Protein AF-A0A7X8X175-F1 (afdb_monomer)

Foldseek 3Di:
DDDPPVPPPLDDDDDPVLLVLLLVLLVVLVVVLCVLVVCVVVCLQAPQPSLLVSLLSQLLSQLLSLQVRLHQCSLLSSLQSNLVVCVVVPVLLSVLSNVLSVVLSVVLCVVPVGSNDLVSSLSSQLSSSLSSRVSSVVSCVVVVVCSVVVNCVVPVPSVVVSSVSSSVSSNVSNVNSSVVSVVVVVVVVVVVVD

pLDDT: mean 81.09, std 13.36, range [36.97, 93.81]

Solvent-accessible surface area (backbone atoms only — not comparable to full-atom values): 10093 Å² total; per-residue (Å²): 137,87,79,80,78,74,76,70,70,79,70,72,83,82,49,70,71,53,53,53,49,35,44,52,44,23,51,54,36,55,59,61,41,55,64,43,68,80,45,54,86,47,47,84,72,37,64,58,53,55,52,40,69,36,19,32,54,40,8,21,42,48,15,34,45,40,66,72,65,40,48,76,61,50,59,34,53,25,23,43,51,40,14,61,61,34,41,82,79,34,62,67,53,18,52,28,37,38,50,25,18,48,49,36,44,51,51,39,48,72,75,32,84,54,47,72,41,72,62,44,37,34,53,36,30,20,47,36,57,52,42,35,54,62,44,43,52,52,51,34,62,76,68,64,51,60,71,62,58,55,45,47,73,73,44,54,68,56,43,53,53,42,49,52,49,23,36,55,40,6,41,51,20,8,51,49,15,46,51,53,47,52,51,58,49,51,62,48,59,63,60,76,76,112

Nearest PDB structures (foldseek):
  5edl-assembly1_A  TM=5.736E-01  e=7.930E-03  Bacillus subtilis
  7lly-assembly1_R  TM=1.989E-01  e=9.367E+00  Homo sapiens

Mean predicted aligned error: 8.22 Å

Secondary structure (DSSP, 8-state):
---------S-PPPPHHHHHHHHHHHHHHHHHGGGGGGGHHHHTTSTTHHHHHHHHHHHHHHHHHHHHH--TTHHHHHHHHHHHHHTTT-HHHHHHHHHHHHHHHHHHHHH-S-TTSHHHHHHHHHHHHHHHHHHHHHHHHHTT-HHHHHHHHH-HHHHHHHHHHHHHHHHHHHHHHHHHHHHHHHHHHTTS--

Radius of gyration: 18.27 Å; Cα contacts (8 Å, |Δi|>4): 238; chains: 1; bounding box: 63×33×62 Å

Sequence (194 aa):
MNNTLKKEKYFKKFTIKEIVYLSIISIISILGSSVMMLVVPLVTQIYGIAQLVTSFQVSILFSIGLFKVRKPGSILYMALFMGAVMVFMSFIMFVVFLTAGLLVEGLGLLIFRKSESNLSVIVKTTLFMPLTLPLNFLLNLILAEEVQIKLISKVPWITVVVTLAVILISLLGSFLGVLMSKEIKKAKESKDEE

Structure (mmCIF, N/CA/C/O backbone):
data_AF-A0A7X8X175-F1
#
_entry.id   AF-A0A7X8X175-F1
#
loop_
_atom_site.group_PDB
_atom_site.id
_atom_site.type_symbol
_atom_site.label_atom_id
_atom_site.label_alt_id
_atom_site.label_comp_id
_atom_site.label_asym_id
_atom_site.label_entity_id
_atom_site.label_seq_id
_atom_site.pdbx_PDB_ins_code
_atom_site.Cartn_x
_atom_site.Cartn_y
_atom_site.Cartn_z
_atom_site.occupancy
_atom_site.B_iso_or_equiv
_atom_site.auth_seq_id
_atom_site.auth_comp_id
_atom_site.auth_asym_id
_atom_site.auth_atom_id
_atom_site.pdbx_PDB_model_num
ATOM 1 N N . MET A 1 1 ? -43.422 -16.859 6.587 1.00 37.75 1 MET A N 1
ATOM 2 C CA . MET A 1 1 ? -42.055 -17.198 6.136 1.00 37.75 1 MET A CA 1
ATOM 3 C C . MET A 1 1 ? -41.240 -15.905 6.099 1.00 37.75 1 MET A C 1
ATOM 5 O O . MET A 1 1 ? -41.249 -15.197 5.103 1.00 37.75 1 MET A O 1
ATOM 9 N N . ASN A 1 2 ? -40.662 -15.531 7.247 1.00 36.97 2 ASN A N 1
ATOM 10 C CA . ASN A 1 2 ? -39.931 -14.276 7.457 1.00 36.97 2 ASN A CA 1
ATOM 11 C C . ASN A 1 2 ? -38.489 -14.425 6.962 1.00 36.97 2 ASN A C 1
ATOM 13 O O . ASN A 1 2 ? -37.650 -14.942 7.693 1.00 36.97 2 ASN A O 1
ATOM 17 N N . ASN A 1 3 ? -38.193 -13.952 5.750 1.00 42.25 3 ASN A N 1
ATOM 18 C CA . ASN A 1 3 ? -36.810 -13.780 5.309 1.00 42.25 3 ASN A CA 1
ATOM 19 C C . ASN A 1 3 ? -36.335 -12.368 5.651 1.00 42.25 3 ASN A C 1
ATOM 21 O O . ASN A 1 3 ? -36.499 -11.403 4.906 1.00 42.25 3 ASN A O 1
ATOM 25 N N . THR A 1 4 ? -35.733 -12.289 6.830 1.00 40.09 4 THR A N 1
ATOM 26 C CA . THR A 1 4 ? -34.841 -11.243 7.313 1.00 40.09 4 THR A CA 1
ATOM 27 C C . THR A 1 4 ? -33.692 -11.024 6.324 1.00 40.09 4 THR A C 1
ATOM 29 O O . THR A 1 4 ? -32.591 -11.551 6.473 1.00 40.09 4 THR A O 1
ATOM 32 N N . LEU A 1 5 ? -33.917 -10.179 5.315 1.00 41.75 5 LEU A N 1
ATOM 33 C CA . LEU A 1 5 ? -32.840 -9.528 4.569 1.00 41.75 5 LEU A CA 1
ATOM 34 C C . LEU A 1 5 ? -32.137 -8.551 5.515 1.00 41.75 5 LEU A C 1
ATOM 36 O O . LEU A 1 5 ? -32.368 -7.342 5.515 1.00 41.75 5 LEU A O 1
ATOM 40 N N . LYS A 1 6 ? -31.276 -9.114 6.364 1.00 39.19 6 LYS A N 1
ATOM 41 C CA . LYS A 1 6 ? -30.292 -8.408 7.167 1.00 39.19 6 LYS A CA 1
ATOM 42 C C . LYS A 1 6 ? -29.373 -7.695 6.178 1.00 39.19 6 LYS A C 1
ATOM 44 O O . LYS A 1 6 ? -28.403 -8.256 5.677 1.00 39.19 6 LYS A O 1
ATOM 49 N N . LYS A 1 7 ? -29.739 -6.460 5.839 1.00 39.72 7 LYS A N 1
ATOM 50 C CA . LYS A 1 7 ? -28.950 -5.504 5.064 1.00 39.72 7 LYS A CA 1
ATOM 51 C C . LYS A 1 7 ? -27.746 -5.134 5.933 1.00 39.72 7 LYS A C 1
ATOM 53 O O . LYS A 1 7 ? -27.711 -4.073 6.550 1.00 39.72 7 LYS A O 1
ATOM 58 N N . GLU A 1 8 ? -26.812 -6.074 6.095 1.00 45.25 8 GLU A N 1
ATOM 59 C CA . GLU A 1 8 ? -25.549 -5.833 6.781 1.00 45.25 8 GLU A CA 1
ATOM 60 C C . GLU A 1 8 ? -24.905 -4.643 6.072 1.00 45.25 8 GLU A C 1
ATOM 62 O O . GLU A 1 8 ? -24.693 -4.667 4.861 1.00 45.25 8 GLU A O 1
ATOM 67 N N . LYS A 1 9 ? -24.727 -3.536 6.799 1.00 44.81 9 LYS A N 1
ATOM 68 C CA . LYS A 1 9 ? -24.200 -2.280 6.264 1.00 44.81 9 LYS A CA 1
ATOM 69 C C . LYS A 1 9 ? -22.778 -2.519 5.751 1.00 44.81 9 LYS A C 1
ATOM 71 O O . LYS A 1 9 ? -21.820 -2.374 6.503 1.00 44.81 9 LYS A O 1
ATOM 76 N N . TYR A 1 10 ? -22.656 -2.845 4.465 1.00 51.22 10 TYR A N 1
ATOM 77 C CA . TYR A 1 10 ? -21.383 -2.984 3.749 1.00 51.22 10 TYR A CA 1
ATOM 78 C C . TYR A 1 10 ? -20.541 -1.700 3.816 1.00 51.22 10 TYR A C 1
ATOM 80 O O . TYR A 1 10 ? -19.320 -1.760 3.763 1.00 51.22 10 TYR A O 1
ATOM 88 N N . PHE A 1 11 ? -21.180 -0.545 4.019 1.00 52.66 11 PHE A N 1
ATOM 89 C CA . PHE A 1 11 ? -20.522 0.736 4.244 1.00 52.66 11 PHE A CA 1
ATOM 90 C C . PHE A 1 11 ? -20.691 1.179 5.700 1.00 52.66 11 PHE A C 1
ATOM 92 O O . PHE A 1 11 ? -21.710 1.762 6.085 1.00 52.66 11 PHE A O 1
ATOM 99 N N . LYS A 1 12 ? -19.667 0.940 6.527 1.00 63.91 12 LYS A N 1
ATOM 100 C CA . LYS A 1 12 ? -19.501 1.723 7.758 1.00 63.91 12 LYS A CA 1
ATOM 101 C C . LYS A 1 12 ? -19.118 3.140 7.337 1.00 63.91 12 LYS A C 1
ATOM 103 O O . LYS A 1 12 ? -18.147 3.318 6.608 1.00 63.91 12 LYS A O 1
ATOM 108 N N . LYS A 1 13 ? -19.868 4.144 7.801 1.00 74.56 13 LYS A N 1
ATOM 109 C CA . LYS A 1 13 ? -19.522 5.551 7.557 1.00 74.56 13 LYS A CA 1
ATOM 110 C C . LYS A 1 13 ? -18.099 5.811 8.063 1.00 74.56 13 LYS A C 1
ATOM 112 O O . LYS A 1 13 ? -17.768 5.439 9.194 1.00 74.56 13 LYS A O 1
ATOM 117 N N . PHE A 1 14 ? -17.269 6.413 7.220 1.00 82.50 14 PHE A N 1
ATOM 118 C CA . PHE A 1 14 ? -15.962 6.916 7.620 1.00 82.50 14 PHE A CA 1
ATOM 119 C C . PHE A 1 14 ? -16.154 8.168 8.472 1.00 82.50 14 PHE A C 1
ATOM 121 O O . PHE A 1 14 ? -16.945 9.047 8.136 1.00 82.50 14 PHE A O 1
ATOM 128 N N . THR A 1 15 ? -15.459 8.227 9.600 1.00 86.00 15 THR A N 1
ATOM 129 C CA . THR A 1 15 ? -15.375 9.435 10.419 1.00 86.00 15 THR A CA 1
ATOM 130 C C . THR A 1 15 ? -14.230 10.307 9.911 1.00 86.00 15 THR A C 1
ATOM 132 O O . THR A 1 15 ? -13.242 9.796 9.382 1.00 86.00 15 THR A O 1
ATOM 135 N N . ILE A 1 16 ? -14.329 11.625 10.110 1.00 87.81 16 ILE A N 1
ATOM 136 C CA . ILE A 1 16 ? -13.287 12.579 9.688 1.00 87.81 16 ILE A CA 1
ATOM 137 C C . ILE A 1 16 ? -11.925 12.185 10.281 1.00 87.81 16 ILE A C 1
ATOM 139 O O . ILE A 1 16 ? -10.921 12.181 9.576 1.00 87.81 16 ILE A O 1
ATOM 143 N N . LYS A 1 17 ? -11.902 11.754 11.551 1.00 89.25 17 LYS A N 1
ATOM 144 C CA . LYS A 1 17 ? -10.684 11.304 12.243 1.00 89.25 17 LYS A CA 1
ATOM 145 C C . LYS A 1 17 ? -10.003 10.126 11.539 1.00 89.25 17 LYS A C 1
ATOM 147 O O . LYS A 1 17 ? -8.779 10.081 11.478 1.00 89.25 17 LYS A O 1
ATOM 152 N N . GLU A 1 18 ? -10.774 9.179 11.009 1.00 91.06 18 GLU A N 1
ATOM 153 C CA . GLU A 1 18 ? -10.222 8.030 10.283 1.00 91.06 18 GLU A CA 1
ATOM 154 C C . GLU A 1 18 ? -9.679 8.437 8.919 1.00 91.06 18 GLU A C 1
ATOM 156 O O . GLU A 1 18 ? -8.596 7.993 8.559 1.00 91.06 18 GLU A O 1
ATOM 161 N N . ILE A 1 19 ? -10.388 9.299 8.183 1.00 90.19 19 ILE A N 1
ATOM 162 C CA . ILE A 1 19 ? -9.925 9.790 6.878 1.00 90.19 19 ILE A CA 1
ATOM 163 C C . ILE A 1 19 ? -8.600 10.532 7.049 1.00 90.19 19 ILE A C 1
ATOM 165 O O . ILE A 1 19 ? -7.629 10.188 6.385 1.00 90.19 19 ILE A O 1
ATOM 169 N N . VAL A 1 20 ? -8.533 11.467 8.002 1.00 92.69 20 VAL A N 1
ATOM 170 C CA . VAL A 1 20 ? -7.308 12.218 8.313 1.00 92.69 20 VAL A CA 1
ATOM 171 C C . VAL A 1 20 ? -6.171 11.274 8.711 1.00 92.69 20 VAL A C 1
ATOM 173 O O . VAL A 1 20 ? -5.045 11.429 8.244 1.00 92.69 20 VAL A O 1
ATOM 176 N N . TYR A 1 21 ? -6.453 10.252 9.524 1.00 92.75 21 TYR A N 1
ATOM 177 C CA . TYR A 1 21 ? -5.448 9.261 9.904 1.00 92.75 21 TYR A CA 1
ATOM 178 C C . TYR A 1 21 ? -4.912 8.467 8.698 1.00 92.75 21 TYR A C 1
ATOM 180 O O . TYR A 1 21 ? -3.700 8.272 8.588 1.00 92.75 21 TYR A O 1
ATOM 188 N N . LEU A 1 22 ? -5.786 8.052 7.773 1.00 92.81 22 LEU A N 1
ATOM 189 C CA . LEU A 1 22 ? -5.385 7.383 6.530 1.00 92.81 22 LEU A CA 1
ATOM 190 C C . LEU A 1 22 ? -4.548 8.308 5.635 1.00 92.81 22 LEU A C 1
ATOM 192 O O . LEU A 1 22 ? -3.543 7.860 5.083 1.00 92.81 22 LEU A O 1
ATOM 196 N N . SER A 1 23 ? -4.915 9.589 5.525 1.00 93.00 23 SER A N 1
ATOM 197 C CA . SER A 1 23 ? -4.148 10.585 4.766 1.00 93.00 23 SER A CA 1
ATOM 198 C C . SER A 1 23 ? -2.732 10.742 5.318 1.00 93.00 23 SER A C 1
ATOM 200 O O . SER A 1 23 ? -1.770 10.656 4.561 1.00 93.00 23 SER A O 1
ATOM 202 N N . ILE A 1 24 ? -2.589 10.897 6.639 1.00 93.81 24 ILE A N 1
ATOM 203 C CA . ILE A 1 24 ? -1.285 11.076 7.293 1.00 93.81 24 ILE A CA 1
ATOM 204 C C . ILE A 1 24 ? -0.382 9.858 7.060 1.00 93.81 24 ILE A C 1
ATOM 206 O O . ILE A 1 24 ? 0.764 10.018 6.647 1.00 93.81 24 ILE A O 1
ATOM 210 N N . ILE A 1 25 ? -0.895 8.638 7.262 1.00 93.44 25 ILE A N 1
ATOM 211 C CA . ILE A 1 25 ? -0.125 7.405 7.018 1.00 93.44 25 ILE A CA 1
ATOM 212 C C . ILE A 1 25 ? 0.323 7.303 5.557 1.00 93.44 25 ILE A C 1
ATOM 214 O O . ILE A 1 25 ? 1.458 6.909 5.287 1.00 93.44 25 ILE A O 1
ATOM 218 N N . SER A 1 26 ? -0.537 7.692 4.615 1.00 92.19 26 SER A N 1
ATOM 219 C CA . SER A 1 26 ? -0.218 7.655 3.183 1.00 92.19 26 SER A CA 1
ATOM 220 C C . SER A 1 26 ? 0.897 8.641 2.831 1.00 92.19 26 SER A C 1
ATOM 222 O O . SER A 1 26 ? 1.842 8.276 2.136 1.00 92.19 26 SER A O 1
ATOM 224 N N . ILE A 1 27 ? 0.847 9.860 3.377 1.00 92.31 27 ILE A N 1
ATOM 225 C CA . ILE A 1 27 ? 1.889 10.877 3.176 1.00 92.31 27 ILE A CA 1
ATOM 226 C C . ILE A 1 27 ? 3.220 10.418 3.780 1.00 92.31 27 ILE A C 1
ATOM 228 O O . ILE A 1 27 ? 4.246 10.486 3.111 1.00 92.31 27 ILE A O 1
ATOM 232 N N . ILE A 1 28 ? 3.221 9.880 5.003 1.00 93.19 28 ILE A N 1
ATOM 233 C CA . ILE A 1 28 ? 4.442 9.347 5.636 1.00 93.19 28 ILE A CA 1
ATOM 234 C C . ILE A 1 28 ? 5.020 8.181 4.816 1.00 93.19 28 ILE A C 1
ATOM 236 O O . ILE A 1 28 ? 6.238 8.058 4.680 1.00 93.19 28 ILE A O 1
ATOM 240 N N . SER A 1 29 ? 4.158 7.351 4.220 1.00 91.19 29 SER A N 1
ATOM 241 C CA . SER A 1 29 ? 4.580 6.255 3.338 1.00 91.19 29 SER A CA 1
ATOM 242 C C . SER A 1 29 ? 5.278 6.766 2.076 1.00 91.19 29 SER A C 1
ATOM 244 O O . SER A 1 29 ? 6.288 6.203 1.652 1.00 91.19 29 SER A O 1
ATOM 246 N N . ILE A 1 30 ? 4.812 7.875 1.505 1.00 89.62 30 ILE A N 1
ATOM 247 C CA . ILE A 1 30 ? 5.504 8.528 0.387 1.00 89.62 30 ILE A CA 1
ATOM 248 C C . ILE A 1 30 ? 6.825 9.136 0.848 1.00 89.62 30 ILE A C 1
ATOM 250 O O . ILE A 1 30 ? 7.848 8.914 0.210 1.00 89.62 30 ILE A O 1
ATOM 254 N N . LEU A 1 31 ? 6.831 9.859 1.970 1.00 89.88 31 LEU A N 1
ATOM 255 C CA . LEU A 1 31 ? 8.033 10.531 2.463 1.00 89.88 31 LEU A CA 1
ATOM 256 C C . LEU A 1 31 ? 9.167 9.548 2.738 1.00 89.88 31 LEU A C 1
ATOM 258 O O . LEU A 1 31 ? 10.292 9.784 2.303 1.00 89.88 31 LEU A O 1
ATOM 262 N N . GLY A 1 32 ? 8.893 8.415 3.387 1.00 85.62 32 GLY A N 1
ATOM 263 C CA . GLY A 1 32 ? 9.940 7.411 3.566 1.00 85.62 32 GLY A CA 1
ATOM 264 C C . GLY A 1 32 ? 10.345 6.736 2.248 1.00 85.62 32 GLY A C 1
ATOM 265 O O . GLY A 1 32 ? 11.476 6.270 2.141 1.00 85.62 32 GLY A O 1
ATOM 266 N N . SER A 1 33 ? 9.497 6.764 1.204 1.00 83.88 33 SER A N 1
ATOM 267 C CA . SER A 1 33 ? 9.861 6.218 -0.115 1.00 83.88 33 SER A CA 1
ATOM 268 C C . SER A 1 33 ? 10.982 7.024 -0.784 1.00 83.88 33 SER A C 1
ATOM 270 O O . SER A 1 33 ? 11.522 6.586 -1.797 1.00 83.88 33 SER A O 1
ATOM 272 N N . SER A 1 34 ? 11.415 8.141 -0.187 1.00 82.12 34 SER A N 1
ATOM 273 C CA . SER A 1 34 ? 12.663 8.836 -0.529 1.00 82.12 34 SER A CA 1
ATOM 274 C C . SER A 1 34 ? 13.895 7.924 -0.489 1.00 82.12 34 SER A C 1
ATOM 276 O O . SER A 1 34 ? 14.872 8.211 -1.173 1.00 82.12 34 SER A O 1
ATOM 278 N N . VAL A 1 35 ? 13.852 6.786 0.223 1.00 81.88 35 VAL A N 1
ATOM 279 C CA . VAL A 1 35 ? 14.901 5.744 0.159 1.00 81.88 35 VAL A CA 1
ATOM 280 C C . VAL A 1 35 ? 15.132 5.259 -1.282 1.00 81.88 35 VAL A C 1
ATOM 282 O O . VAL A 1 35 ? 16.246 4.869 -1.629 1.00 81.88 35 VAL A O 1
ATOM 285 N N . MET A 1 36 ? 14.130 5.365 -2.163 1.00 82.81 36 MET A N 1
ATOM 286 C CA . MET A 1 36 ? 14.276 5.091 -3.595 1.00 82.81 36 MET A CA 1
ATOM 287 C C . MET A 1 36 ? 15.385 5.928 -4.251 1.00 82.81 36 MET A C 1
ATOM 289 O O . MET A 1 36 ? 16.023 5.452 -5.188 1.00 82.81 36 MET A O 1
ATOM 293 N N . MET A 1 37 ? 15.668 7.137 -3.750 1.00 79.44 37 MET A N 1
ATOM 294 C CA . MET A 1 37 ? 16.730 8.000 -4.275 1.00 79.44 37 MET A CA 1
ATOM 295 C C . MET A 1 37 ? 18.109 7.321 -4.232 1.00 79.44 37 MET A C 1
ATOM 297 O O . MET A 1 37 ? 18.933 7.552 -5.113 1.00 79.44 37 MET A O 1
ATOM 301 N N . LEU A 1 38 ? 18.337 6.416 -3.274 1.00 81.56 38 LEU A N 1
ATOM 302 C CA . LEU A 1 38 ? 19.589 5.663 -3.153 1.00 81.56 38 LEU A CA 1
ATOM 303 C C . LEU A 1 38 ? 19.773 4.613 -4.258 1.00 81.56 38 LEU A C 1
ATOM 305 O O . LEU A 1 38 ? 20.901 4.249 -4.574 1.00 81.56 38 LEU A O 1
ATOM 309 N N . VAL A 1 39 ? 18.682 4.129 -4.860 1.00 82.25 39 VAL A N 1
ATOM 310 C CA . VAL A 1 39 ? 18.716 3.074 -5.887 1.00 82.25 39 VAL A CA 1
ATOM 311 C C . VAL A 1 39 ? 18.467 3.586 -7.302 1.00 82.25 39 VAL A C 1
ATOM 313 O O . VAL A 1 39 ? 18.456 2.780 -8.228 1.00 82.25 39 VAL A O 1
ATOM 316 N N . VAL A 1 40 ? 18.333 4.903 -7.505 1.00 79.75 40 VAL A N 1
ATOM 317 C CA . VAL A 1 40 ? 18.135 5.532 -8.830 1.00 79.75 40 VAL A CA 1
ATOM 318 C C . VAL A 1 40 ? 19.108 5.015 -9.901 1.00 79.75 40 VAL A C 1
ATOM 320 O O . VAL A 1 40 ? 18.630 4.696 -10.992 1.00 79.75 40 VAL A O 1
ATOM 323 N N . PRO A 1 41 ? 20.419 4.827 -9.630 1.00 79.19 41 PRO A N 1
ATOM 324 C CA . PRO A 1 41 ? 21.342 4.297 -10.637 1.00 79.19 41 PRO A CA 1
ATOM 325 C C . PRO A 1 41 ? 21.015 2.863 -11.087 1.00 79.19 41 PRO A C 1
ATOM 327 O O . PRO A 1 41 ? 21.358 2.476 -12.199 1.00 79.19 41 PRO A O 1
ATOM 330 N N . LEU A 1 42 ? 20.342 2.075 -10.240 1.00 76.56 42 LEU A N 1
ATOM 331 C CA . LEU A 1 42 ? 19.964 0.686 -10.517 1.00 76.56 42 LEU A CA 1
ATOM 332 C C . LEU A 1 42 ? 18.569 0.576 -11.153 1.00 76.56 42 LEU A C 1
ATOM 334 O O . LEU A 1 42 ? 18.273 -0.431 -11.797 1.00 76.56 42 LEU A O 1
ATOM 338 N N . VAL A 1 43 ? 17.709 1.596 -11.014 1.00 72.38 43 VAL A N 1
ATOM 339 C CA . VAL A 1 43 ? 16.341 1.595 -11.576 1.00 72.38 43 VAL A CA 1
ATOM 340 C C . VAL A 1 43 ? 16.351 1.509 -13.105 1.00 72.38 43 VAL A C 1
ATOM 342 O O . VAL A 1 43 ? 15.459 0.902 -13.692 1.00 72.38 43 VAL A O 1
ATOM 345 N N . THR A 1 44 ? 17.378 2.055 -13.758 1.00 70.38 44 THR A N 1
ATOM 346 C CA . THR A 1 44 ? 17.545 1.999 -15.220 1.00 70.38 44 THR A CA 1
ATOM 347 C C . THR A 1 44 ? 18.147 0.687 -15.720 1.00 70.38 44 THR A C 1
ATOM 349 O O . THR A 1 44 ? 18.243 0.496 -16.929 1.00 70.38 44 THR A O 1
ATOM 352 N N . GLN A 1 45 ? 18.554 -0.215 -14.820 1.00 73.12 45 GLN A N 1
ATOM 353 C CA . GLN A 1 45 ? 19.172 -1.502 -15.156 1.00 73.12 45 GLN A CA 1
ATOM 354 C C . GLN A 1 45 ? 18.285 -2.690 -14.783 1.00 73.12 45 GLN A C 1
ATOM 356 O O . GLN A 1 45 ? 18.257 -3.686 -15.503 1.00 73.12 45 GLN A O 1
ATOM 361 N N . ILE A 1 46 ? 17.551 -2.586 -13.670 1.00 76.56 46 ILE A N 1
ATOM 362 C CA . ILE A 1 46 ? 16.731 -3.669 -13.128 1.00 76.56 46 ILE A CA 1
ATOM 363 C C . ILE A 1 46 ? 15.299 -3.178 -12.945 1.00 76.56 46 ILE A C 1
ATOM 365 O O . ILE A 1 46 ? 14.999 -2.348 -12.083 1.00 76.56 46 ILE A O 1
ATOM 369 N N . TYR A 1 47 ? 14.388 -3.754 -13.727 1.00 77.94 47 TYR A N 1
ATOM 370 C CA . TYR A 1 47 ? 12.965 -3.488 -13.578 1.00 77.94 47 TYR A CA 1
ATOM 371 C C . TYR A 1 47 ? 12.461 -3.943 -12.199 1.00 77.94 47 TYR A C 1
ATOM 37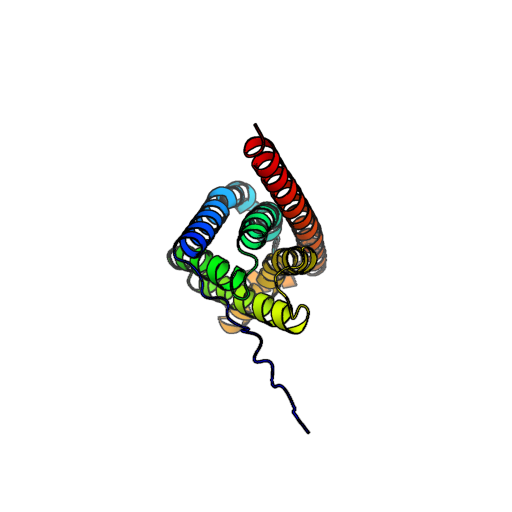3 O O . TYR A 1 47 ? 12.687 -5.080 -11.786 1.00 77.94 47 TYR A O 1
ATOM 381 N N . GLY A 1 48 ? 11.761 -3.054 -11.491 1.00 77.12 48 GLY A N 1
ATOM 382 C CA . GLY A 1 48 ? 11.111 -3.358 -10.213 1.00 77.12 48 GLY A CA 1
ATOM 383 C C . GLY A 1 48 ? 11.970 -3.184 -8.956 1.00 77.12 48 GLY A C 1
ATOM 384 O O . GLY A 1 48 ? 11.438 -3.314 -7.855 1.00 77.12 48 GLY A O 1
ATOM 385 N N . ILE A 1 49 ? 13.253 -2.811 -9.070 1.00 82.00 49 ILE A N 1
ATOM 386 C CA . ILE A 1 49 ? 14.121 -2.592 -7.895 1.00 82.00 49 ILE A CA 1
ATOM 387 C C . ILE A 1 49 ? 13.604 -1.472 -6.978 1.00 82.00 49 ILE A C 1
ATOM 389 O O . ILE A 1 49 ? 13.629 -1.602 -5.755 1.00 82.00 49 ILE A O 1
ATOM 393 N N . ALA A 1 50 ? 13.044 -0.406 -7.559 1.00 82.56 50 ALA A N 1
ATOM 394 C CA . ALA A 1 50 ? 12.400 0.670 -6.806 1.00 82.56 50 ALA A CA 1
ATOM 395 C C . ALA A 1 50 ? 11.232 0.149 -5.954 1.00 82.56 50 ALA A C 1
ATOM 397 O O . ALA A 1 50 ? 11.051 0.560 -4.808 1.00 82.56 50 ALA A O 1
ATOM 398 N N . GLN A 1 51 ? 10.459 -0.791 -6.500 1.00 85.56 51 GLN A N 1
ATOM 399 C CA . GLN A 1 51 ? 9.307 -1.380 -5.823 1.00 85.56 51 GLN A CA 1
ATOM 400 C C . GLN A 1 51 ? 9.765 -2.356 -4.740 1.00 85.56 51 GLN A C 1
ATOM 402 O O . GLN A 1 51 ? 9.172 -2.383 -3.672 1.00 85.56 51 GLN A O 1
ATOM 407 N N . LEU A 1 52 ? 10.877 -3.067 -4.941 1.00 87.69 52 LEU A N 1
ATOM 408 C CA . LEU A 1 52 ? 11.490 -3.909 -3.911 1.00 87.69 52 LEU A CA 1
ATOM 409 C C . LEU A 1 52 ? 11.855 -3.090 -2.668 1.00 87.69 52 LEU A C 1
ATOM 411 O O . LEU A 1 52 ? 11.410 -3.421 -1.571 1.00 87.69 52 LEU A O 1
ATOM 415 N N . VAL A 1 53 ? 12.581 -1.985 -2.833 1.00 87.06 53 VAL A N 1
ATOM 416 C CA . VAL A 1 53 ? 13.032 -1.152 -1.703 1.00 87.06 53 VAL A CA 1
ATOM 417 C C . VAL A 1 53 ? 11.866 -0.465 -0.988 1.00 87.06 53 VAL A C 1
ATOM 419 O O . VAL A 1 53 ? 11.828 -0.409 0.239 1.00 87.06 53 VAL A O 1
ATOM 422 N N . THR A 1 54 ? 10.883 0.024 -1.743 1.00 88.31 54 THR A N 1
ATOM 423 C CA . THR A 1 54 ? 9.716 0.723 -1.176 1.00 88.31 54 THR A CA 1
ATOM 424 C C . THR A 1 54 ? 8.655 -0.230 -0.623 1.00 88.31 54 THR A C 1
ATOM 426 O O . THR A 1 54 ? 7.874 0.161 0.246 1.00 88.31 54 THR A O 1
ATOM 429 N N . SER A 1 55 ? 8.639 -1.494 -1.065 1.00 89.19 55 SER A N 1
ATOM 430 C CA . SER A 1 55 ? 7.617 -2.472 -0.675 1.00 89.19 55 SER A CA 1
ATOM 431 C C . SER A 1 55 ? 7.560 -2.716 0.825 1.00 89.19 55 SER A C 1
ATOM 433 O O . SER A 1 55 ? 6.471 -2.746 1.396 1.00 89.19 55 SER A O 1
ATOM 435 N N . PHE A 1 56 ? 8.718 -2.820 1.482 1.00 90.88 56 PHE A N 1
ATOM 436 C CA . PHE A 1 56 ? 8.787 -3.033 2.925 1.00 90.88 56 PHE A CA 1
ATOM 437 C C . PHE A 1 56 ? 8.088 -1.906 3.688 1.00 90.88 56 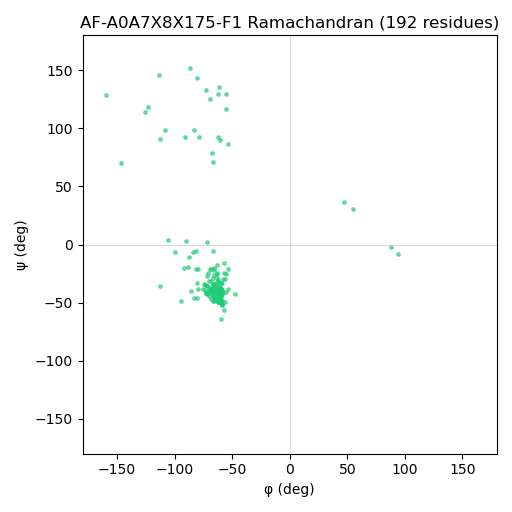PHE A C 1
ATOM 439 O O . PHE A 1 56 ? 7.210 -2.136 4.522 1.00 90.88 56 PHE A O 1
ATOM 446 N N . GLN A 1 57 ? 8.464 -0.673 3.360 1.00 91.31 57 GLN A N 1
ATOM 447 C CA . GLN A 1 57 ? 8.020 0.521 4.056 1.00 91.31 57 GLN A CA 1
ATOM 448 C C . GLN A 1 57 ? 6.546 0.845 3.777 1.00 91.31 57 GLN A C 1
ATOM 450 O O . GLN A 1 57 ? 5.803 1.199 4.694 1.00 91.31 57 GLN A O 1
ATOM 455 N N . VAL A 1 58 ? 6.097 0.701 2.529 1.00 90.81 58 VAL A N 1
ATOM 456 C CA . VAL A 1 58 ? 4.679 0.879 2.195 1.00 90.81 58 VAL A CA 1
ATOM 457 C C . VAL A 1 58 ? 3.849 -0.204 2.874 1.00 90.81 58 VAL A C 1
ATOM 459 O O . VAL A 1 58 ? 2.830 0.109 3.485 1.00 90.81 58 VAL A O 1
ATOM 462 N N . SER A 1 59 ? 4.306 -1.458 2.866 1.00 92.00 59 SER A N 1
ATOM 463 C CA . SER A 1 59 ? 3.561 -2.566 3.465 1.00 92.00 59 SER A CA 1
ATOM 464 C C . SER A 1 59 ? 3.407 -2.431 4.982 1.00 92.00 59 SER A C 1
ATOM 466 O O . SER A 1 59 ? 2.297 -2.597 5.499 1.00 92.00 59 SER A O 1
ATOM 468 N N . ILE A 1 60 ? 4.470 -2.067 5.711 1.00 93.12 60 ILE A N 1
ATOM 469 C CA . ILE A 1 60 ? 4.395 -1.890 7.170 1.00 93.12 60 ILE A CA 1
ATOM 470 C C . ILE A 1 60 ? 3.458 -0.736 7.550 1.00 93.12 60 ILE A C 1
ATOM 472 O O . ILE A 1 60 ? 2.573 -0.909 8.392 1.00 93.12 60 ILE A O 1
ATOM 476 N N . LEU A 1 61 ? 3.576 0.416 6.884 1.00 93.19 61 LEU A N 1
ATOM 477 C CA . LEU A 1 61 ? 2.778 1.604 7.194 1.00 93.19 61 LEU A CA 1
ATOM 478 C C . LEU A 1 61 ? 1.316 1.447 6.772 1.00 93.19 61 LEU A C 1
ATOM 480 O O . LEU A 1 61 ? 0.416 1.770 7.552 1.00 93.19 61 LEU A O 1
ATOM 484 N N . PHE A 1 62 ? 1.057 0.886 5.590 1.00 92.06 62 PHE A N 1
ATOM 485 C CA . PHE A 1 62 ? -0.308 0.597 5.152 1.00 92.06 62 PHE A CA 1
ATOM 486 C C . PHE A 1 62 ? -0.964 -0.419 6.084 1.00 92.06 62 PHE A C 1
ATOM 488 O O . PHE A 1 62 ? -2.132 -0.261 6.436 1.00 92.06 62 PHE A O 1
ATOM 495 N N . SER A 1 63 ? -0.221 -1.420 6.563 1.00 92.44 63 SER A N 1
ATOM 496 C CA . SER A 1 63 ? -0.763 -2.415 7.496 1.00 92.44 63 SER A CA 1
ATOM 497 C C . SER A 1 63 ? -1.158 -1.790 8.823 1.00 92.44 63 SER A C 1
ATOM 499 O O . SER A 1 63 ? -2.242 -2.084 9.325 1.00 92.44 63 SER A O 1
ATOM 501 N N . ILE A 1 64 ? -0.352 -0.862 9.346 1.00 91.94 64 ILE A N 1
ATOM 502 C CA . ILE A 1 64 ? -0.701 -0.092 10.546 1.00 91.94 64 ILE A CA 1
ATOM 503 C C . ILE A 1 64 ? -1.970 0.736 10.313 1.00 91.94 64 ILE A C 1
ATOM 505 O O . ILE A 1 64 ? -2.907 0.707 11.119 1.00 91.94 64 ILE A O 1
ATOM 509 N N . GLY A 1 65 ? -2.037 1.441 9.183 1.00 89.81 65 GLY A N 1
ATOM 510 C CA . GLY A 1 65 ? -3.177 2.292 8.882 1.00 89.81 65 GLY A CA 1
ATOM 511 C C . GLY A 1 65 ? -4.486 1.506 8.696 1.00 89.81 65 GLY A C 1
ATOM 512 O O . GLY A 1 65 ? -5.524 1.882 9.249 1.00 89.81 65 GLY A O 1
ATOM 513 N N . LEU A 1 66 ? -4.440 0.371 7.985 1.00 90.81 66 LEU A N 1
ATOM 514 C CA . LEU A 1 66 ? -5.591 -0.511 7.785 1.00 90.81 66 LEU A CA 1
ATOM 515 C C . LEU A 1 66 ? -6.005 -1.207 9.082 1.00 90.81 66 LEU A C 1
ATOM 517 O O . LEU A 1 66 ? -7.203 -1.339 9.343 1.00 90.81 66 LEU A O 1
ATOM 521 N N . PHE A 1 67 ? -5.044 -1.623 9.910 1.00 88.69 67 PHE A N 1
ATOM 522 C CA . PHE A 1 67 ? -5.325 -2.295 11.176 1.00 88.69 67 PHE A CA 1
ATOM 523 C C . PHE A 1 67 ? -6.082 -1.400 12.157 1.00 88.69 67 PHE A C 1
ATOM 525 O O . PHE A 1 67 ? -6.886 -1.915 12.937 1.00 88.69 67 PHE A O 1
ATOM 532 N N . LYS A 1 68 ? -5.849 -0.082 12.121 1.00 87.31 68 LYS A N 1
ATOM 533 C CA . LYS A 1 68 ? -6.542 0.875 12.990 1.00 87.31 68 LYS A CA 1
ATOM 534 C C . LYS A 1 68 ? -7.949 1.226 12.510 1.00 87.31 68 LYS A C 1
ATOM 536 O O . LYS A 1 68 ? -8.835 1.363 13.345 1.00 87.31 68 LYS A O 1
ATOM 541 N N . VAL A 1 69 ? -8.173 1.367 11.200 1.00 87.19 69 VAL A N 1
ATOM 542 C CA . VAL A 1 69 ? -9.498 1.754 10.676 1.00 87.19 69 VAL A CA 1
ATOM 543 C C . VAL A 1 69 ? -10.423 0.546 10.492 1.00 87.19 69 VAL A C 1
ATOM 545 O O . VAL A 1 69 ? -11.604 0.634 10.817 1.00 87.19 69 VAL A O 1
ATOM 548 N N . ARG A 1 70 ? -9.908 -0.594 10.005 1.00 82.88 70 ARG A N 1
ATOM 549 C CA . ARG A 1 70 ? -10.661 -1.847 9.766 1.00 82.88 70 ARG A CA 1
ATOM 550 C C . ARG A 1 70 ? -11.991 -1.670 9.018 1.00 82.88 70 ARG A C 1
ATOM 552 O O . ARG A 1 70 ? -12.967 -2.367 9.308 1.00 82.88 70 ARG A O 1
ATOM 559 N N . LYS A 1 71 ? -12.052 -0.746 8.052 1.00 84.19 71 LYS A N 1
ATOM 560 C CA . LYS A 1 71 ? -13.245 -0.505 7.227 1.00 84.19 71 LYS A CA 1
ATOM 561 C C . LYS A 1 71 ? -13.004 -0.890 5.765 1.00 84.19 71 LYS A C 1
ATOM 563 O O . LYS A 1 71 ? -11.897 -0.710 5.256 1.00 84.19 71 LYS A O 1
ATOM 568 N N . PRO A 1 72 ? -14.041 -1.395 5.076 1.00 81.38 72 PRO A N 1
ATOM 569 C CA . PRO A 1 72 ? -13.985 -1.560 3.630 1.00 81.38 72 PRO A CA 1
ATOM 570 C C . PRO A 1 72 ? -13.802 -0.188 2.967 1.00 81.38 72 PRO A C 1
ATOM 572 O O . PRO A 1 72 ? -14.424 0.792 3.376 1.00 81.38 72 PRO A O 1
ATOM 575 N N . GLY A 1 73 ? -12.910 -0.111 1.987 1.00 83.69 73 GLY A N 1
ATOM 576 C CA . GLY A 1 73 ? -12.497 1.115 1.302 1.00 83.69 73 GLY A CA 1
ATOM 577 C C . GLY A 1 73 ? -11.250 1.792 1.881 1.00 83.69 73 GLY A C 1
ATOM 578 O O . GLY A 1 73 ? -10.732 2.714 1.259 1.00 83.69 73 GLY A O 1
ATOM 579 N N . SER A 1 74 ? -10.717 1.353 3.031 1.00 88.50 74 SER A N 1
ATOM 580 C CA . SER A 1 74 ? -9.553 2.010 3.651 1.00 88.50 74 SER A CA 1
ATOM 581 C C . SER A 1 74 ? -8.304 1.999 2.767 1.00 88.50 74 SER A C 1
ATOM 583 O O . SER A 1 74 ? -7.624 3.020 2.696 1.00 88.50 74 SER A O 1
ATOM 585 N N . ILE A 1 75 ? -8.011 0.893 2.068 1.00 90.12 75 ILE A N 1
ATOM 586 C CA . ILE A 1 75 ? -6.838 0.838 1.179 1.00 90.12 75 ILE A CA 1
ATOM 587 C C . ILE A 1 75 ? -7.022 1.709 -0.063 1.00 90.12 75 ILE A C 1
ATOM 589 O O . ILE A 1 75 ? -6.055 2.290 -0.538 1.00 90.12 75 ILE A O 1
ATOM 593 N N . LEU A 1 76 ? -8.262 1.861 -0.545 1.00 91.81 76 LEU A N 1
ATOM 594 C CA . LEU A 1 76 ? -8.578 2.726 -1.678 1.00 91.81 76 LEU A CA 1
ATOM 595 C C . LEU A 1 76 ? -8.347 4.195 -1.316 1.00 91.81 76 LEU A C 1
ATOM 597 O O . LEU A 1 76 ? -7.749 4.920 -2.099 1.00 91.81 76 LEU A O 1
ATOM 601 N N . TYR A 1 77 ? -8.752 4.624 -0.115 1.00 91.62 77 TYR A N 1
ATOM 602 C CA . TYR A 1 77 ? -8.448 5.974 0.365 1.00 91.62 77 TYR A CA 1
ATOM 603 C C . TYR A 1 77 ? -6.945 6.201 0.524 1.00 91.62 77 TYR A C 1
ATOM 605 O O . TYR A 1 77 ? -6.451 7.249 0.118 1.00 91.62 77 TYR A O 1
ATOM 613 N N . MET A 1 78 ? -6.206 5.229 1.067 1.00 92.88 78 MET A N 1
ATOM 614 C CA . MET A 1 78 ? -4.748 5.349 1.153 1.00 92.88 78 MET A CA 1
ATOM 615 C C . MET A 1 78 ? -4.096 5.451 -0.226 1.00 92.88 78 MET A C 1
ATOM 617 O O . MET A 1 78 ? -3.276 6.334 -0.459 1.00 92.88 78 MET A O 1
ATOM 621 N N . ALA A 1 79 ? -4.501 4.585 -1.155 1.00 92.56 79 ALA A N 1
ATOM 622 C CA . ALA A 1 79 ? -4.027 4.594 -2.531 1.00 92.56 79 ALA A CA 1
ATOM 623 C C . ALA A 1 79 ? -4.394 5.894 -3.259 1.00 92.56 79 ALA A C 1
ATOM 625 O O . ALA A 1 79 ? -3.590 6.400 -4.031 1.00 92.56 79 ALA A O 1
ATOM 626 N N . LEU A 1 80 ? -5.567 6.469 -2.976 1.00 93.62 80 LEU A N 1
ATOM 627 C CA . LEU A 1 80 ? -5.999 7.754 -3.518 1.00 93.62 80 LEU A CA 1
ATOM 628 C C . LEU A 1 80 ? -5.118 8.898 -3.012 1.00 93.62 80 LEU A C 1
ATOM 630 O O . LEU A 1 80 ? -4.647 9.687 -3.821 1.00 93.62 80 LEU A O 1
ATOM 634 N N . PHE A 1 81 ? -4.866 8.989 -1.702 1.00 93.38 81 PHE A N 1
ATOM 635 C CA . PHE A 1 81 ? -3.989 10.030 -1.153 1.00 93.38 81 PHE A CA 1
ATOM 636 C C . PHE A 1 81 ? -2.548 9.861 -1.629 1.00 93.38 81 PHE A C 1
ATOM 638 O O . PHE A 1 81 ? -1.902 10.842 -1.991 1.00 93.38 81 PHE A O 1
ATOM 645 N N . MET A 1 82 ? -2.062 8.620 -1.676 1.00 91.56 82 MET A N 1
ATOM 646 C CA . MET A 1 82 ? -0.728 8.319 -2.180 1.00 91.56 82 MET A CA 1
ATOM 647 C C . MET A 1 82 ? -0.598 8.661 -3.670 1.00 91.56 82 MET A C 1
ATOM 649 O O . MET A 1 82 ? 0.339 9.338 -4.087 1.00 91.56 82 MET A O 1
ATOM 653 N N . GLY A 1 83 ? -1.582 8.255 -4.468 1.00 88.81 83 GLY A N 1
ATOM 654 C CA . GLY A 1 83 ? -1.658 8.567 -5.885 1.00 88.81 83 GLY A CA 1
ATOM 655 C C . GLY A 1 83 ? -1.776 10.069 -6.147 1.00 88.81 83 GLY A C 1
ATOM 656 O O . GLY A 1 83 ? -1.115 10.570 -7.047 1.00 88.81 83 GLY A O 1
ATOM 657 N N . ALA A 1 84 ? -2.584 10.798 -5.375 1.00 91.06 84 ALA A N 1
ATOM 658 C CA . ALA A 1 84 ? -2.789 12.233 -5.568 1.00 91.06 84 ALA A CA 1
ATOM 659 C C . ALA A 1 84 ? -1.479 13.024 -5.449 1.00 91.06 84 ALA A C 1
ATOM 661 O O . ALA A 1 84 ? -1.244 13.940 -6.230 1.00 91.06 84 ALA A O 1
ATOM 662 N N . VAL A 1 85 ? -0.595 12.638 -4.523 1.00 89.06 85 VAL A N 1
ATOM 663 C CA . VAL A 1 85 ? 0.749 13.230 -4.423 1.00 89.06 85 VAL A CA 1
ATOM 664 C C . VAL A 1 85 ? 1.625 12.806 -5.607 1.00 89.06 85 VAL A C 1
ATOM 666 O O . VAL A 1 85 ? 2.349 13.629 -6.161 1.00 89.06 85 VAL A O 1
ATOM 669 N N . MET A 1 86 ? 1.527 11.547 -6.046 1.00 86.56 86 MET A N 1
ATOM 670 C CA . MET A 1 86 ? 2.261 11.043 -7.214 1.00 86.56 86 MET A CA 1
ATOM 671 C C . MET A 1 86 ? 1.880 11.746 -8.525 1.00 86.56 86 MET A C 1
ATOM 673 O O . MET A 1 86 ? 2.722 11.791 -9.417 1.00 86.56 86 MET A O 1
ATOM 677 N N . VAL A 1 87 ? 0.679 12.333 -8.652 1.00 88.31 87 VAL A N 1
ATOM 678 C CA . VAL A 1 87 ? 0.271 13.109 -9.847 1.00 88.31 87 VAL A CA 1
ATOM 679 C C . VAL A 1 87 ? 1.282 14.209 -10.170 1.00 88.31 87 VAL A C 1
ATOM 681 O O . VAL A 1 87 ? 1.583 14.424 -11.340 1.00 88.31 87 VAL A O 1
ATOM 684 N N . PHE A 1 88 ? 1.842 14.867 -9.149 1.00 85.88 88 PHE A N 1
ATOM 685 C CA . PHE A 1 88 ? 2.849 15.915 -9.340 1.00 85.88 88 PHE A CA 1
ATOM 686 C C . PHE A 1 88 ? 4.166 15.387 -9.923 1.00 85.88 88 PHE A C 1
ATOM 688 O O . PHE A 1 88 ? 4.921 16.159 -10.505 1.00 85.88 88 PHE A O 1
ATOM 695 N N . MET A 1 89 ? 4.445 14.089 -9.773 1.00 79.69 89 MET A N 1
ATOM 696 C CA . MET A 1 89 ? 5.631 13.444 -10.338 1.00 79.69 89 MET A CA 1
ATOM 697 C C . MET A 1 89 ? 5.341 12.804 -11.698 1.00 79.69 89 MET A C 1
ATOM 699 O O . MET A 1 89 ? 6.104 12.977 -12.642 1.00 79.69 89 MET A O 1
ATOM 703 N N . SER A 1 90 ? 4.262 12.029 -11.804 1.00 81.25 90 SER A N 1
ATOM 704 C CA . SER A 1 90 ? 3.857 11.360 -13.037 1.00 81.25 90 SER A CA 1
ATOM 705 C C . SER A 1 90 ? 2.384 10.974 -12.986 1.00 81.25 90 SER A C 1
ATOM 707 O O . SER A 1 90 ? 1.930 10.261 -12.085 1.00 81.25 90 SER A O 1
ATOM 709 N N . PHE A 1 91 ? 1.648 1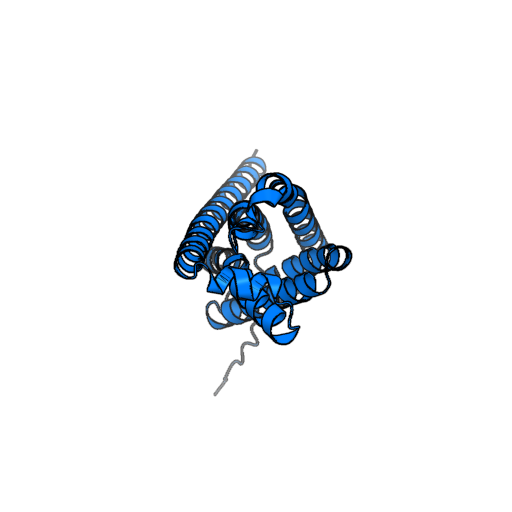1.367 -14.024 1.00 82.88 91 PHE A N 1
ATOM 710 C CA . PHE A 1 91 ? 0.255 10.967 -14.198 1.00 82.88 91 PHE A CA 1
ATOM 711 C C . PHE A 1 91 ? 0.095 9.441 -14.327 1.00 82.88 91 PHE A C 1
ATOM 713 O O . PHE A 1 91 ? -0.875 8.875 -13.827 1.00 82.88 91 PHE A O 1
ATOM 720 N N . ILE A 1 92 ? 1.076 8.750 -14.917 1.00 82.88 92 ILE A N 1
ATOM 721 C CA . ILE A 1 92 ? 1.050 7.288 -15.081 1.00 82.88 92 ILE A CA 1
ATOM 722 C C . ILE A 1 92 ? 1.049 6.600 -13.710 1.00 82.88 92 ILE A C 1
ATOM 724 O O . ILE A 1 92 ? 0.260 5.686 -13.468 1.00 82.88 92 ILE A O 1
ATOM 728 N N . MET A 1 93 ? 1.882 7.071 -12.777 1.00 83.56 93 MET A N 1
ATOM 729 C CA . MET A 1 93 ? 1.969 6.495 -11.431 1.00 83.56 93 MET A CA 1
ATOM 730 C C . MET A 1 93 ? 0.682 6.705 -10.632 1.00 83.56 93 MET A C 1
ATOM 732 O O . MET A 1 93 ? 0.261 5.798 -9.916 1.00 83.56 93 MET A O 1
ATOM 736 N N . PHE A 1 94 ? -0.000 7.839 -10.799 1.00 88.81 94 PHE A N 1
ATOM 737 C CA . PHE A 1 94 ? -1.322 8.033 -10.201 1.00 88.81 94 PHE A CA 1
ATOM 738 C C . PHE A 1 94 ? -2.311 6.944 -10.630 1.00 88.81 94 PHE A C 1
ATOM 740 O O . PHE A 1 94 ? -2.945 6.317 -9.778 1.00 88.81 94 PHE A O 1
ATOM 747 N N . VAL A 1 95 ? -2.400 6.674 -11.937 1.00 88.81 95 VAL A N 1
ATOM 748 C CA . VAL A 1 95 ? -3.311 5.655 -12.474 1.00 88.81 95 VAL A CA 1
ATOM 749 C C . VAL A 1 95 ? -2.932 4.261 -11.970 1.00 88.81 95 VAL A C 1
ATOM 751 O O . VAL A 1 95 ? -3.818 3.513 -11.558 1.00 88.81 95 VAL A O 1
ATOM 754 N N . VAL A 1 96 ? -1.639 3.919 -11.916 1.00 89.38 96 VAL A N 1
ATOM 755 C CA . VAL A 1 96 ? -1.162 2.626 -11.384 1.00 89.38 96 VAL A CA 1
ATOM 756 C C . VAL A 1 96 ? -1.568 2.432 -9.923 1.00 89.38 96 VAL A C 1
ATOM 758 O O . VAL A 1 96 ? -2.132 1.398 -9.578 1.00 89.38 96 VAL A O 1
ATOM 761 N N . PHE A 1 97 ? -1.316 3.411 -9.052 1.00 89.94 97 PHE A N 1
ATOM 762 C CA . PHE A 1 97 ? -1.628 3.280 -7.624 1.00 89.94 97 PHE A CA 1
ATOM 763 C C . PHE A 1 97 ? -3.137 3.249 -7.374 1.00 89.94 97 PHE A C 1
ATOM 765 O O . PHE A 1 97 ? -3.610 2.463 -6.551 1.00 89.94 97 PHE A O 1
ATOM 772 N N . LEU A 1 98 ? -3.907 4.056 -8.109 1.00 92.06 98 LEU A N 1
ATOM 773 C CA . LEU A 1 98 ? -5.361 4.080 -7.986 1.00 92.06 98 LEU A CA 1
ATOM 774 C C . LEU A 1 98 ? -5.993 2.765 -8.466 1.00 92.06 98 LEU A C 1
ATOM 776 O O . LEU A 1 98 ? -6.849 2.208 -7.778 1.00 92.06 98 LEU A O 1
ATOM 780 N N . THR A 1 99 ? -5.545 2.236 -9.608 1.00 89.88 99 THR A N 1
ATOM 781 C CA . THR A 1 99 ? -6.014 0.943 -10.135 1.00 89.88 99 THR A CA 1
ATOM 782 C C . THR A 1 99 ? -5.576 -0.221 -9.251 1.00 89.88 99 THR A C 1
ATOM 784 O O . THR A 1 99 ? -6.398 -1.088 -8.962 1.00 89.88 99 THR A O 1
ATOM 787 N N . ALA A 1 100 ? -4.346 -0.215 -8.727 1.00 91.38 100 ALA A N 1
ATOM 788 C CA . ALA A 1 100 ? -3.885 -1.199 -7.747 1.00 91.38 100 ALA A CA 1
ATOM 789 C C . ALA A 1 100 ? -4.751 -1.175 -6.481 1.00 91.38 100 ALA A C 1
ATOM 791 O O . ALA A 1 100 ? -5.223 -2.218 -6.032 1.00 91.38 100 ALA A O 1
ATOM 792 N N . GLY A 1 101 ? -5.022 0.014 -5.934 1.00 90.88 101 GLY A N 1
ATOM 793 C CA . GLY A 1 101 ? -5.885 0.181 -4.765 1.00 90.88 101 GLY A CA 1
ATOM 794 C C . GLY A 1 101 ? -7.309 -0.311 -5.009 1.00 90.88 101 GLY A C 1
ATOM 795 O O . GLY A 1 101 ? -7.880 -0.986 -4.153 1.00 90.88 101 GLY A O 1
ATOM 796 N N . LEU A 1 102 ? -7.863 -0.033 -6.192 1.00 92.56 102 LEU A N 1
ATOM 797 C CA . LEU A 1 102 ? -9.190 -0.495 -6.590 1.00 92.56 102 LEU A CA 1
ATOM 798 C C . LEU A 1 102 ? -9.248 -2.018 -6.743 1.00 92.56 102 LEU A C 1
ATOM 800 O O . LEU A 1 102 ? -10.171 -2.645 -6.225 1.00 92.56 102 LEU A O 1
ATOM 804 N N . LEU A 1 103 ? -8.255 -2.617 -7.403 1.00 91.12 103 LEU A N 1
ATOM 805 C CA . LEU A 1 103 ? -8.170 -4.065 -7.588 1.00 91.12 103 LEU A CA 1
ATOM 806 C C . LEU A 1 103 ? -7.980 -4.787 -6.258 1.00 91.12 103 LEU A C 1
ATOM 808 O O . LEU A 1 103 ? -8.678 -5.757 -5.988 1.00 91.12 103 LEU A O 1
ATOM 812 N N . VAL A 1 104 ? -7.086 -4.303 -5.398 1.00 91.44 104 VAL A N 1
ATOM 813 C CA . VAL A 1 104 ? -6.841 -4.916 -4.089 1.00 91.44 104 VAL A CA 1
ATOM 814 C C . VAL A 1 104 ? -8.036 -4.762 -3.159 1.00 91.44 104 VAL A C 1
ATOM 816 O O . VAL A 1 104 ? -8.369 -5.704 -2.439 1.00 91.44 104 VAL A O 1
ATOM 819 N N . GLU A 1 105 ? -8.716 -3.614 -3.166 1.00 88.88 105 GLU A N 1
ATOM 820 C CA . GLU A 1 105 ? -9.948 -3.469 -2.394 1.00 88.88 105 GLU A CA 1
ATOM 821 C C . GLU A 1 105 ? -11.042 -4.387 -2.947 1.00 88.88 105 GLU A C 1
ATOM 823 O O . GLU A 1 105 ? -11.679 -5.089 -2.167 1.00 88.88 105 GLU A O 1
ATOM 828 N N . GLY A 1 106 ? -11.208 -4.459 -4.271 1.00 86.38 106 GLY A N 1
ATOM 829 C CA . GLY A 1 106 ? -12.156 -5.359 -4.929 1.00 86.38 106 GLY A CA 1
ATOM 830 C C . GLY A 1 106 ? -11.902 -6.833 -4.600 1.00 86.38 106 GLY A C 1
ATOM 831 O O . GLY A 1 106 ? -12.801 -7.519 -4.116 1.00 86.38 106 GLY A O 1
ATOM 832 N N . LEU A 1 107 ? -10.663 -7.305 -4.771 1.00 86.75 107 LEU A N 1
ATOM 833 C CA . LEU A 1 107 ? -10.234 -8.660 -4.406 1.00 86.75 107 LEU A CA 1
ATOM 834 C C . LEU A 1 107 ? -10.408 -8.914 -2.909 1.00 86.75 107 LEU A C 1
ATOM 836 O O . LEU A 1 107 ? -10.904 -9.961 -2.499 1.00 86.75 107 LEU A O 1
ATOM 840 N N . GLY A 1 108 ? -10.042 -7.941 -2.079 1.00 82.50 108 GLY A N 1
ATOM 841 C CA . GLY A 1 108 ? -10.170 -8.042 -0.637 1.00 82.50 108 GLY A CA 1
ATOM 842 C C . GLY A 1 108 ? -11.622 -8.115 -0.170 1.00 82.50 108 GLY A C 1
ATOM 843 O O . GLY A 1 108 ? -11.891 -8.845 0.774 1.00 82.50 108 GLY A O 1
ATOM 844 N N . LEU A 1 109 ? -12.556 -7.422 -0.827 1.00 82.56 109 LEU A N 1
ATOM 845 C CA . LEU A 1 109 ? -13.993 -7.524 -0.552 1.00 82.56 109 LEU A CA 1
ATOM 846 C C . LEU A 1 109 ? -14.588 -8.849 -1.041 1.00 82.56 109 LEU A C 1
ATOM 848 O O . LEU A 1 109 ? -15.483 -9.388 -0.388 1.00 82.56 109 LEU A O 1
ATOM 852 N N . LEU A 1 110 ? -14.085 -9.374 -2.163 1.00 81.94 110 LEU A N 1
ATOM 853 C CA . LEU A 1 110 ? -14.545 -10.628 -2.760 1.00 81.94 110 LEU A CA 1
ATOM 854 C C . LEU A 1 110 ? -14.082 -11.849 -1.949 1.00 81.94 110 LEU A C 1
ATOM 856 O O . LEU A 1 110 ? -14.875 -12.755 -1.704 1.00 81.94 110 LEU A O 1
ATOM 860 N N . ILE A 1 111 ? -12.831 -11.847 -1.476 1.00 79.44 111 ILE A N 1
ATOM 861 C CA . ILE A 1 111 ? -12.248 -12.927 -0.662 1.00 79.44 111 ILE A CA 1
ATOM 862 C C . ILE A 1 111 ? -12.633 -12.772 0.817 1.00 79.44 111 ILE A C 1
ATOM 864 O O . ILE A 1 111 ? -13.051 -13.730 1.467 1.00 79.44 111 ILE A O 1
ATOM 868 N N . PHE A 1 112 ? -12.520 -11.560 1.367 1.00 74.12 112 PHE A N 1
ATOM 869 C CA . PHE A 1 112 ? -12.815 -11.266 2.768 1.00 74.12 112 PHE A CA 1
ATOM 870 C C . PHE A 1 112 ? -14.038 -10.363 2.866 1.00 74.12 112 PHE A C 1
ATOM 872 O O . PHE A 1 112 ? -13.949 -9.139 2.956 1.00 74.12 112 PHE A O 1
ATOM 879 N N . ARG A 1 113 ? -15.210 -10.992 2.979 1.00 62.88 113 ARG A N 1
ATOM 880 C CA . ARG A 1 113 ? -16.490 -10.298 3.202 1.00 62.88 113 ARG A CA 1
ATOM 881 C C . ARG A 1 113 ? -16.496 -9.412 4.464 1.00 62.88 113 ARG A C 1
ATOM 883 O O . ARG A 1 113 ? -17.364 -8.556 4.612 1.00 62.88 113 ARG A O 1
ATOM 890 N N . LYS A 1 114 ? -15.523 -9.596 5.371 1.00 63.28 114 LYS A N 1
ATOM 891 C CA . LYS A 1 114 ? -15.260 -8.739 6.538 1.00 63.28 114 LYS A CA 1
ATOM 892 C C . LYS A 1 114 ? -13.822 -8.207 6.528 1.00 63.28 114 LYS A C 1
ATOM 894 O O . LYS A 1 114 ? -12.872 -8.968 6.705 1.00 63.28 114 LYS A O 1
ATOM 899 N N . SER A 1 115 ? -13.682 -6.880 6.465 1.00 61.62 115 SER A N 1
ATOM 900 C CA . SER A 1 115 ? -12.399 -6.156 6.572 1.00 61.62 115 SER A CA 1
ATOM 901 C C . SER A 1 115 ? -11.793 -6.148 7.990 1.00 61.62 115 SER A C 1
ATOM 903 O O . SER A 1 115 ? -10.765 -5.516 8.220 1.00 61.62 115 SER A O 1
ATOM 905 N N . GLU A 1 116 ? -12.436 -6.806 8.958 1.00 64.81 116 GLU A N 1
ATOM 906 C CA . GLU A 1 116 ? -12.058 -6.760 10.377 1.00 64.81 116 GLU A CA 1
ATOM 907 C C . GLU A 1 116 ? -11.004 -7.807 10.768 1.00 64.81 116 GLU A C 1
ATOM 909 O O . GLU A 1 116 ? -10.459 -7.738 11.871 1.00 64.81 116 GLU A O 1
ATOM 914 N N . SER A 1 117 ? -10.706 -8.771 9.890 1.00 79.25 117 SER A N 1
ATOM 915 C CA . SER A 1 117 ? -9.725 -9.817 10.181 1.00 79.25 117 SER A CA 1
ATOM 916 C C . SER A 1 117 ? -8.292 -9.324 9.976 1.00 79.25 117 SER A C 1
ATOM 918 O O . SER A 1 117 ? -7.988 -8.594 9.032 1.00 79.25 117 SER A O 1
ATOM 920 N N . ASN A 1 118 ? -7.381 -9.780 10.842 1.00 83.75 118 ASN A N 1
ATOM 921 C CA . ASN A 1 118 ? -5.948 -9.497 10.697 1.00 83.75 118 ASN A CA 1
ATOM 922 C C . ASN A 1 118 ? -5.418 -10.014 9.349 1.00 83.75 118 ASN A C 1
ATOM 924 O O . ASN A 1 118 ? -4.554 -9.392 8.747 1.00 83.75 118 ASN A O 1
ATOM 928 N N . LEU A 1 119 ? -5.972 -11.128 8.865 1.00 83.19 119 LEU A N 1
ATOM 929 C CA . LEU A 1 119 ? -5.571 -11.746 7.608 1.00 83.19 119 LEU A CA 1
ATOM 930 C C . LEU A 1 119 ? -6.034 -10.928 6.392 1.00 83.19 119 LEU A C 1
ATOM 932 O O . LEU A 1 119 ? -5.271 -10.791 5.445 1.00 83.19 119 LEU A O 1
ATOM 936 N N . SER A 1 120 ? -7.213 -10.294 6.445 1.00 84.81 120 SER A N 1
ATOM 937 C CA . SER A 1 120 ? -7.654 -9.358 5.398 1.00 84.81 120 SER A CA 1
ATOM 938 C C . SER A 1 120 ? -6.710 -8.162 5.276 1.00 84.81 120 SER A C 1
ATOM 940 O O . SER A 1 120 ? -6.348 -7.786 4.163 1.00 84.81 120 SER A O 1
ATOM 942 N N . VAL A 1 121 ? -6.262 -7.605 6.409 1.00 86.12 121 VAL A N 1
ATOM 943 C CA . VAL A 1 121 ? -5.251 -6.537 6.413 1.00 86.12 121 VAL A CA 1
ATOM 944 C C . VAL A 1 121 ? -3.959 -7.039 5.778 1.00 86.12 121 VAL A C 1
ATOM 946 O O . VAL A 1 121 ? -3.454 -6.378 4.876 1.00 86.12 121 VAL A O 1
ATOM 949 N N . ILE A 1 122 ? -3.481 -8.223 6.187 1.00 88.94 122 ILE A N 1
ATOM 950 C CA . ILE A 1 122 ? -2.208 -8.757 5.694 1.00 88.94 122 ILE A CA 1
ATOM 951 C C . ILE A 1 122 ? -2.237 -8.993 4.187 1.00 88.94 122 ILE A C 1
ATOM 953 O O . ILE A 1 122 ? -1.342 -8.556 3.466 1.00 88.94 122 ILE A O 1
ATOM 957 N N . VAL A 1 123 ? -3.288 -9.653 3.697 1.00 88.81 123 VAL A N 1
ATOM 958 C CA . VAL A 1 123 ? -3.435 -9.971 2.275 1.00 88.81 123 VAL A CA 1
ATOM 959 C C . VAL A 1 123 ? -3.539 -8.695 1.446 1.00 88.81 123 VAL A C 1
ATOM 961 O O . VAL A 1 123 ? -2.820 -8.567 0.461 1.00 88.81 123 V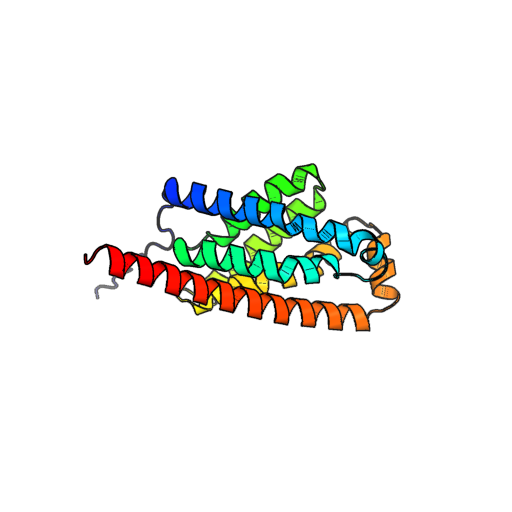AL A O 1
ATOM 964 N N . LYS A 1 124 ? -4.371 -7.725 1.850 1.00 89.25 124 LYS A N 1
ATOM 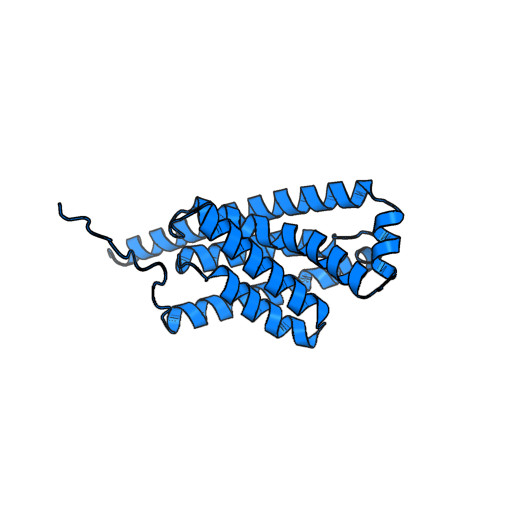965 C CA . LYS A 1 124 ? -4.541 -6.470 1.103 1.00 89.25 124 LYS A CA 1
ATOM 966 C C . LYS A 1 124 ? -3.219 -5.706 0.970 1.00 89.25 124 LYS A C 1
ATOM 968 O O . LYS A 1 124 ? -2.850 -5.302 -0.126 1.00 89.25 124 LYS A O 1
ATOM 973 N N . THR A 1 125 ? -2.478 -5.526 2.059 1.00 88.81 125 THR A N 1
ATOM 974 C CA . THR A 1 125 ? -1.228 -4.750 2.019 1.00 88.81 125 THR A CA 1
ATOM 975 C C . THR A 1 125 ? -0.089 -5.490 1.339 1.00 88.81 125 THR A C 1
ATOM 977 O O . THR A 1 125 ? 0.680 -4.869 0.611 1.00 88.81 125 THR A O 1
ATOM 980 N N . THR A 1 126 ? -0.032 -6.815 1.494 1.00 89.94 126 THR A N 1
ATOM 981 C CA . THR A 1 126 ? 0.941 -7.650 0.784 1.00 89.94 126 THR A CA 1
ATOM 982 C C . THR A 1 126 ? 0.729 -7.585 -0.719 1.00 89.94 126 THR A C 1
ATOM 984 O O . THR A 1 126 ? 1.702 -7.560 -1.454 1.00 89.94 126 THR A O 1
ATOM 987 N N . LEU A 1 127 ? -0.524 -7.554 -1.180 1.00 89.19 127 LEU A N 1
ATOM 988 C CA . LEU A 1 127 ? -0.852 -7.606 -2.603 1.00 89.19 127 LEU A CA 1
ATOM 989 C C . LEU A 1 127 ? -0.732 -6.244 -3.305 1.00 89.19 127 LEU A C 1
ATOM 991 O O . LEU A 1 127 ? -0.560 -6.208 -4.518 1.00 89.19 127 LEU A O 1
ATOM 995 N N . PHE A 1 128 ? -0.781 -5.137 -2.556 1.00 89.38 128 PHE A N 1
ATOM 996 C CA . PHE A 1 128 ? -0.747 -3.776 -3.100 1.00 89.38 128 PHE A CA 1
ATOM 997 C C . PHE A 1 128 ? 0.495 -3.489 -3.952 1.00 89.38 128 PHE A C 1
ATOM 999 O O . PHE A 1 128 ? 0.352 -3.160 -5.125 1.00 89.38 1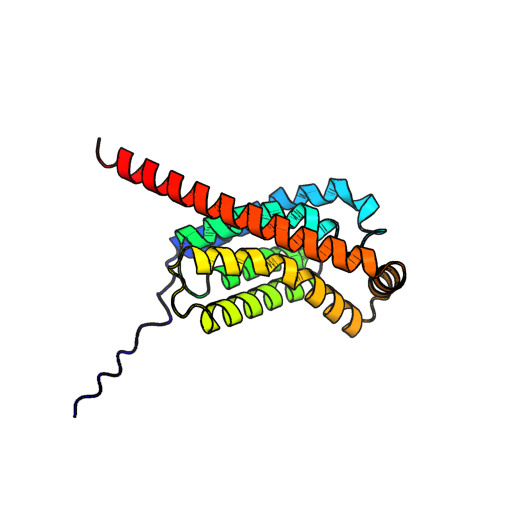28 PHE A O 1
ATOM 1006 N N . MET A 1 129 ? 1.700 -3.671 -3.405 1.00 87.88 129 MET A N 1
ATOM 1007 C CA . MET A 1 129 ? 2.952 -3.371 -4.123 1.00 87.88 129 MET A CA 1
ATOM 1008 C C . MET A 1 129 ? 3.295 -4.388 -5.229 1.00 87.88 129 MET A C 1
ATOM 1010 O O . MET A 1 129 ? 3.710 -3.983 -6.310 1.00 87.88 129 MET A O 1
ATOM 1014 N N . PRO A 1 130 ? 3.082 -5.704 -5.062 1.00 86.56 130 PRO A N 1
ATOM 1015 C CA . PRO A 1 130 ? 3.218 -6.645 -6.167 1.00 86.56 130 PRO A CA 1
ATOM 1016 C C . PRO A 1 130 ? 2.282 -6.352 -7.337 1.00 86.56 130 PRO A C 1
ATOM 1018 O O . PRO A 1 130 ? 2.680 -6.603 -8.468 1.00 86.56 130 PRO A O 1
ATOM 1021 N N . LEU A 1 131 ? 1.070 -5.819 -7.104 1.00 86.44 131 LEU A N 1
ATOM 1022 C CA . LEU A 1 131 ? 0.164 -5.436 -8.193 1.00 86.44 131 LEU A CA 1
ATOM 1023 C C . LEU A 1 131 ? 0.635 -4.193 -8.950 1.00 86.44 131 LEU A C 1
ATOM 1025 O O . LEU A 1 131 ? 0.312 -4.061 -10.131 1.00 86.44 131 LEU A O 1
ATOM 1029 N N . THR A 1 132 ? 1.394 -3.290 -8.321 1.00 84.75 132 THR A N 1
ATOM 1030 C CA . THR A 1 132 ? 1.876 -2.094 -9.024 1.00 84.75 132 THR A CA 1
ATOM 1031 C C . THR A 1 132 ? 2.878 -2.437 -10.123 1.00 84.75 132 THR A C 1
ATOM 1033 O O . THR A 1 132 ? 2.892 -1.736 -11.128 1.00 84.75 132 THR A O 1
ATOM 1036 N N . LEU A 1 133 ? 3.648 -3.530 -10.005 1.00 84.06 133 LEU A N 1
ATOM 1037 C CA . LEU A 1 133 ? 4.574 -4.006 -11.048 1.00 84.06 133 LEU A CA 1
ATOM 1038 C C . LEU A 1 133 ? 3.859 -4.332 -12.380 1.00 84.06 133 LEU A C 1
ATOM 1040 O O . LEU A 1 133 ? 4.111 -3.644 -13.369 1.00 84.06 133 LEU A O 1
ATOM 1044 N N . PRO A 1 134 ? 2.946 -5.323 -12.454 1.00 83.19 134 PRO A N 1
ATOM 1045 C CA . PRO A 1 134 ? 2.284 -5.687 -13.701 1.00 83.19 134 PRO A CA 1
ATOM 1046 C C . PRO A 1 134 ? 1.384 -4.566 -14.228 1.00 83.19 134 PRO A C 1
ATOM 1048 O O . PRO A 1 134 ? 1.306 -4.379 -15.438 1.00 83.19 134 PRO A O 1
ATOM 1051 N N . LEU A 1 135 ? 0.743 -3.781 -13.354 1.00 84.38 135 LEU A N 1
ATOM 1052 C CA . LEU A 1 135 ? -0.065 -2.635 -13.783 1.00 84.38 135 LEU A CA 1
ATOM 1053 C C . LEU A 1 135 ? 0.787 -1.549 -14.433 1.00 84.38 135 LEU A C 1
ATOM 1055 O O . LEU A 1 135 ? 0.397 -0.995 -15.458 1.00 84.38 135 LEU A O 1
ATOM 1059 N N . ASN A 1 136 ? 1.959 -1.269 -13.862 1.00 83.31 136 ASN A N 1
ATOM 1060 C CA . ASN A 1 136 ? 2.901 -0.328 -14.441 1.00 83.31 136 ASN A CA 1
ATOM 1061 C C . ASN A 1 136 ? 3.385 -0.822 -15.812 1.00 83.31 136 ASN A C 1
ATOM 1063 O O . ASN A 1 136 ? 3.343 -0.054 -16.767 1.00 83.31 136 ASN A O 1
ATOM 1067 N N . PHE A 1 137 ? 3.729 -2.105 -15.952 1.00 79.00 137 PHE A N 1
ATOM 1068 C CA . PHE A 1 137 ? 4.090 -2.686 -17.249 1.00 79.00 137 PHE A CA 1
ATOM 1069 C C . PHE A 1 137 ? 2.969 -2.569 -18.296 1.00 79.00 137 PHE A C 1
ATOM 1071 O O . PHE A 1 137 ? 3.215 -2.104 -19.408 1.00 79.00 137 PHE A O 1
ATOM 1078 N N . LEU A 1 138 ? 1.733 -2.937 -17.938 1.00 79.69 138 LEU A N 1
ATOM 1079 C CA . LEU A 1 138 ? 0.582 -2.871 -18.845 1.00 79.69 138 LEU A CA 1
ATOM 1080 C C . LEU A 1 138 ? 0.293 -1.439 -19.312 1.00 79.69 138 LEU A C 1
ATOM 1082 O O . LEU A 1 138 ? 0.041 -1.218 -20.494 1.00 79.69 138 LEU A O 1
ATOM 1086 N N . LEU A 1 139 ? 0.367 -0.458 -18.408 1.00 75.62 139 LEU A N 1
ATOM 1087 C CA . LEU A 1 139 ? 0.172 0.952 -18.755 1.00 75.62 139 LEU A CA 1
ATOM 1088 C C . LEU A 1 139 ? 1.283 1.489 -19.665 1.00 75.62 139 LEU A C 1
ATOM 1090 O O . LEU A 1 139 ? 0.979 2.202 -20.617 1.00 75.62 139 LEU A O 1
ATOM 1094 N N . ASN A 1 140 ? 2.542 1.104 -19.436 1.00 74.75 140 ASN A N 1
ATOM 1095 C CA . ASN A 1 140 ? 3.652 1.472 -20.323 1.00 74.75 140 ASN A CA 1
ATOM 1096 C C . ASN A 1 140 ? 3.502 0.858 -21.725 1.00 74.75 140 ASN A C 1
ATOM 1098 O O . ASN A 1 140 ? 3.857 1.496 -22.713 1.00 74.75 140 ASN A O 1
ATOM 1102 N N . LEU A 1 141 ? 2.937 -0.352 -21.825 1.00 73.00 141 LEU A N 1
ATOM 1103 C CA . LEU A 1 141 ? 2.660 -1.010 -23.105 1.00 73.00 141 LEU A CA 1
ATOM 1104 C C . LEU A 1 141 ? 1.552 -0.303 -23.898 1.00 73.00 141 LEU A C 1
ATOM 1106 O O . LEU A 1 141 ? 1.667 -0.160 -25.111 1.00 73.00 141 LEU A O 1
ATOM 1110 N N . ILE A 1 142 ? 0.512 0.184 -23.215 1.00 73.38 142 ILE A N 1
ATOM 1111 C CA . ILE A 1 142 ? -0.580 0.954 -23.835 1.00 73.38 142 ILE A CA 1
ATOM 1112 C C . ILE A 1 142 ? -0.099 2.342 -24.285 1.00 73.38 142 ILE A C 1
ATOM 1114 O O . ILE A 1 142 ? -0.534 2.834 -25.323 1.00 73.38 142 ILE A O 1
ATOM 1118 N N . LEU A 1 143 ? 0.798 2.969 -23.519 1.00 69.94 143 LEU A N 1
ATOM 1119 C CA . LEU A 1 143 ? 1.317 4.316 -23.785 1.00 69.94 143 LEU A CA 1
ATOM 1120 C C . LEU A 1 143 ? 2.588 4.335 -24.657 1.00 69.94 143 LEU A C 1
ATOM 1122 O O . LEU A 1 143 ? 3.123 5.408 -24.917 1.00 69.94 143 LEU A O 1
ATOM 1126 N N . ALA A 1 144 ? 3.048 3.171 -25.132 1.00 59.03 144 ALA A N 1
ATOM 1127 C CA . ALA A 1 144 ? 4.219 3.000 -25.998 1.00 59.03 144 ALA A CA 1
ATOM 1128 C C . ALA A 1 144 ? 5.537 3.604 -25.453 1.00 59.03 144 ALA A C 1
ATOM 1130 O O . ALA A 1 144 ? 6.421 3.987 -26.220 1.00 59.03 144 ALA A O 1
ATOM 1131 N N . GLU A 1 145 ? 5.721 3.651 -24.128 1.00 61.34 145 GLU A N 1
ATOM 1132 C CA . GLU A 1 145 ? 6.998 4.051 -23.522 1.00 61.34 145 GLU A CA 1
ATOM 1133 C C . GLU A 1 145 ? 7.995 2.872 -23.563 1.00 61.34 145 GLU A C 1
ATOM 1135 O O . GLU A 1 145 ? 8.052 2.010 -22.684 1.00 61.34 145 GLU A O 1
ATOM 1140 N N . GLU A 1 146 ? 8.805 2.813 -24.627 1.00 56.62 146 GLU A N 1
ATOM 1141 C CA . GLU A 1 146 ? 9.680 1.669 -24.946 1.00 56.62 146 GLU A CA 1
ATOM 1142 C C . GLU A 1 146 ? 10.778 1.364 -23.912 1.00 56.62 146 GLU A C 1
ATOM 1144 O O . GLU A 1 146 ? 11.363 0.275 -23.924 1.00 56.62 146 GLU A O 1
ATOM 1149 N N . VAL A 1 147 ? 11.103 2.313 -23.029 1.00 59.62 147 VAL A N 1
ATOM 1150 C CA . VAL A 1 147 ? 12.256 2.213 -22.119 1.00 59.62 147 VAL A CA 1
ATOM 1151 C C . VAL A 1 147 ? 12.112 1.013 -21.178 1.00 59.62 147 VAL A C 1
ATOM 1153 O O . VAL A 1 147 ? 13.060 0.249 -20.997 1.00 59.62 147 VAL A O 1
ATOM 1156 N N . GLN A 1 148 ? 10.916 0.789 -20.630 1.00 58.97 148 GLN A N 1
ATOM 1157 C CA . GLN A 1 148 ? 10.672 -0.303 -19.683 1.00 58.97 148 GLN A CA 1
ATOM 1158 C C . GLN A 1 148 ? 10.471 -1.659 -20.377 1.00 58.97 148 GLN A C 1
ATOM 1160 O O . GLN A 1 148 ? 10.917 -2.692 -19.872 1.00 58.97 148 GLN A O 1
ATOM 1165 N N . ILE A 1 149 ? 9.881 -1.661 -21.577 1.00 60.84 149 ILE A N 1
ATOM 1166 C CA . ILE A 1 149 ? 9.682 -2.870 -22.395 1.00 60.84 149 ILE A CA 1
ATOM 1167 C C . ILE A 1 149 ? 11.035 -3.457 -22.827 1.00 60.84 149 ILE A C 1
ATOM 1169 O O . ILE A 1 149 ? 11.232 -4.677 -22.808 1.00 60.84 149 ILE A O 1
ATOM 1173 N N . LYS A 1 150 ? 12.012 -2.594 -23.138 1.00 60.47 150 LYS A N 1
ATOM 1174 C CA . LYS A 1 150 ? 13.388 -3.005 -23.458 1.00 60.47 150 LYS A CA 1
ATOM 1175 C C . LYS A 1 150 ? 14.131 -3.581 -22.249 1.00 60.47 150 LYS A C 1
ATOM 1177 O O . LYS A 1 150 ? 14.965 -4.464 -22.431 1.00 60.47 150 LYS A O 1
ATOM 1182 N N . LEU A 1 151 ? 13.832 -3.131 -21.029 1.00 60.41 151 LEU A N 1
ATOM 1183 C CA . LEU A 1 151 ? 14.444 -3.653 -19.798 1.00 60.41 151 LEU A CA 1
ATOM 1184 C C . LEU A 1 151 ? 13.975 -5.076 -19.474 1.00 60.41 151 LEU A C 1
ATOM 1186 O O . LEU A 1 151 ? 14.797 -5.943 -19.187 1.00 60.41 151 LEU A O 1
ATOM 1190 N N . ILE A 1 152 ? 12.673 -5.338 -19.593 1.00 60.03 152 ILE A N 1
ATOM 1191 C CA . ILE A 1 152 ? 12.094 -6.666 -19.329 1.00 60.03 152 ILE A CA 1
ATOM 1192 C C . ILE A 1 152 ? 12.532 -7.676 -20.395 1.00 60.03 152 ILE A C 1
ATOM 1194 O O . ILE A 1 152 ? 12.878 -8.810 -20.071 1.00 60.03 152 ILE A O 1
ATOM 1198 N N . SER A 1 153 ? 12.601 -7.244 -21.657 1.00 61.31 153 SER A N 1
ATOM 1199 C CA . SER A 1 153 ? 13.062 -8.081 -22.773 1.00 61.31 153 SER A CA 1
ATOM 1200 C C . SER A 1 153 ? 14.542 -8.471 -22.670 1.00 61.31 153 SER A C 1
ATOM 1202 O O . SER A 1 153 ? 14.937 -9.508 -23.195 1.00 61.31 153 SER A O 1
ATOM 1204 N N . LYS A 1 154 ? 15.370 -7.663 -21.990 1.0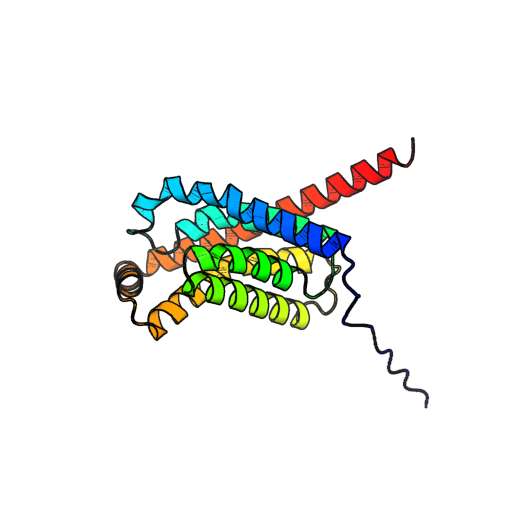0 64.56 154 LYS A N 1
ATOM 1205 C CA . LYS A 1 154 ? 16.799 -7.958 -21.807 1.00 64.56 154 LYS A CA 1
ATOM 1206 C C . LYS A 1 154 ? 17.048 -9.046 -20.768 1.00 64.56 154 LYS A C 1
ATOM 1208 O O . LYS A 1 154 ? 17.954 -9.850 -20.966 1.00 64.56 154 LYS A O 1
ATOM 1213 N N . VAL A 1 155 ? 16.288 -9.072 -19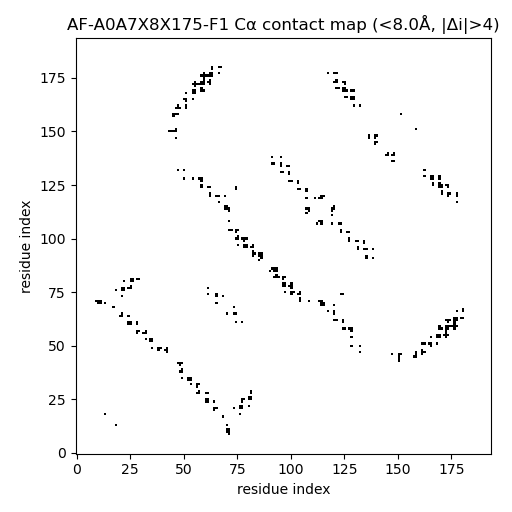.666 1.00 66.50 155 VAL A N 1
ATOM 1214 C CA . VAL A 1 155 ? 16.515 -10.046 -18.586 1.00 66.50 155 VAL A CA 1
ATOM 1215 C C . VAL A 1 155 ? 15.213 -10.480 -17.880 1.00 66.50 155 VAL A C 1
ATOM 1217 O O . VAL A 1 155 ? 14.994 -10.162 -16.708 1.00 66.50 155 VAL A O 1
ATOM 1220 N N . PRO A 1 156 ? 14.343 -11.258 -18.551 1.00 69.44 156 PRO A N 1
ATOM 1221 C CA . PRO A 1 156 ? 13.020 -11.610 -18.025 1.00 69.44 156 PRO A CA 1
ATOM 1222 C C . PRO A 1 156 ? 13.074 -12.446 -16.736 1.00 69.44 156 PRO A C 1
ATOM 1224 O O . PRO A 1 156 ? 12.193 -12.328 -15.884 1.00 69.44 156 PRO A O 1
ATOM 1227 N N . TRP A 1 157 ? 14.128 -13.246 -16.537 1.00 75.06 157 TRP A N 1
ATOM 1228 C CA . TRP A 1 157 ? 14.291 -14.046 -15.317 1.00 75.06 157 TRP A CA 1
ATOM 1229 C C . TRP A 1 157 ? 14.511 -13.176 -14.068 1.00 75.06 157 TRP A C 1
ATOM 1231 O O . TRP A 1 157 ? 13.967 -13.486 -13.008 1.00 75.06 157 TRP A O 1
ATOM 1241 N N . ILE A 1 158 ? 15.237 -12.054 -14.187 1.00 76.94 158 ILE A N 1
ATOM 1242 C CA . ILE A 1 158 ? 15.469 -11.126 -13.066 1.00 76.94 158 ILE A CA 1
ATOM 1243 C C . ILE A 1 158 ? 14.154 -10.470 -12.656 1.00 76.94 158 ILE A C 1
ATOM 1245 O O . ILE A 1 158 ? 13.881 -10.341 -11.466 1.00 76.94 158 ILE A O 1
ATOM 1249 N N . THR A 1 159 ? 13.301 -10.108 -13.616 1.00 76.88 159 THR A N 1
ATOM 1250 C CA . THR A 1 159 ? 11.981 -9.533 -13.329 1.00 76.88 159 THR A CA 1
ATOM 1251 C C . THR A 1 159 ? 11.120 -10.474 -12.486 1.00 76.88 159 THR A C 1
ATOM 1253 O O . THR A 1 159 ? 10.475 -10.029 -11.534 1.00 76.88 159 THR A O 1
ATOM 1256 N N . VAL A 1 160 ? 11.144 -11.779 -12.775 1.00 80.38 160 VAL A N 1
ATOM 1257 C CA . VAL A 1 160 ? 10.423 -12.784 -11.977 1.00 80.38 160 VAL A CA 1
ATOM 1258 C C . VAL A 1 160 ? 10.991 -12.862 -10.558 1.00 80.38 160 VAL A C 1
ATOM 1260 O O . VAL A 1 160 ? 10.228 -12.816 -9.593 1.00 80.38 160 VAL A O 1
ATOM 1263 N N . VAL A 1 161 ? 12.319 -12.905 -10.411 1.00 85.69 161 VAL A N 1
ATOM 1264 C CA . VAL A 1 161 ? 12.988 -12.954 -9.098 1.00 85.69 161 VAL A CA 1
ATOM 1265 C C . VAL A 1 161 ? 12.682 -11.709 -8.263 1.00 85.69 161 VAL A C 1
ATOM 1267 O O . VAL A 1 161 ? 12.337 -11.827 -7.089 1.00 85.69 161 VAL A O 1
ATOM 1270 N N . VAL A 1 162 ? 12.743 -10.518 -8.861 1.00 85.62 162 VAL A N 1
ATOM 1271 C CA . VAL A 1 162 ? 12.426 -9.251 -8.184 1.00 85.62 162 VAL A CA 1
ATOM 1272 C C . VAL A 1 162 ? 10.960 -9.211 -7.762 1.00 85.62 162 VAL A C 1
ATOM 1274 O O . VAL A 1 162 ? 10.665 -8.816 -6.639 1.00 85.62 162 VAL A O 1
ATOM 1277 N N . THR A 1 163 ? 10.042 -9.675 -8.611 1.00 85.38 163 THR A N 1
ATOM 1278 C CA . THR A 1 163 ? 8.612 -9.741 -8.270 1.00 85.38 163 THR A CA 1
ATOM 1279 C C . THR A 1 163 ? 8.365 -10.685 -7.090 1.00 85.38 163 THR A C 1
ATOM 1281 O O . THR A 1 163 ? 7.647 -10.329 -6.157 1.00 85.38 163 THR A O 1
ATOM 1284 N N . LEU A 1 164 ? 9.009 -11.858 -7.076 1.00 87.75 164 LEU A N 1
ATOM 1285 C CA . LEU A 1 164 ? 8.948 -12.785 -5.941 1.00 87.75 164 LEU A CA 1
ATOM 1286 C C . LEU A 1 164 ? 9.529 -12.162 -4.665 1.00 87.75 164 LEU A C 1
ATOM 1288 O O . LEU A 1 164 ? 8.915 -12.258 -3.602 1.00 87.75 164 LEU A O 1
ATOM 1292 N N . ALA A 1 165 ? 10.665 -11.469 -4.763 1.00 89.56 165 ALA A N 1
ATOM 1293 C CA . ALA A 1 165 ? 11.270 -10.769 -3.633 1.00 89.56 165 ALA A CA 1
ATOM 1294 C C . ALA A 1 165 ? 10.350 -9.668 -3.079 1.00 89.56 165 ALA A C 1
ATOM 1296 O O . ALA A 1 165 ? 10.179 -9.567 -1.866 1.00 89.56 165 ALA A O 1
ATOM 1297 N N . VAL A 1 166 ? 9.698 -8.894 -3.952 1.00 89.38 166 VAL A N 1
ATOM 1298 C CA . VAL A 1 166 ? 8.713 -7.868 -3.570 1.00 89.38 166 VAL A CA 1
ATOM 1299 C C . VAL A 1 166 ? 7.552 -8.490 -2.801 1.00 89.38 166 VAL A C 1
ATOM 1301 O O . VAL A 1 166 ? 7.153 -7.943 -1.775 1.00 89.38 166 VAL A O 1
ATOM 1304 N N . ILE A 1 167 ? 7.031 -9.640 -3.241 1.00 91.88 167 ILE A N 1
ATOM 1305 C CA . ILE A 1 167 ? 5.952 -10.348 -2.535 1.00 91.88 167 ILE A CA 1
ATOM 1306 C C . ILE A 1 167 ? 6.406 -10.769 -1.133 1.00 91.88 167 ILE A C 1
ATOM 1308 O O . ILE A 1 167 ? 5.700 -10.501 -0.161 1.00 91.88 167 ILE A O 1
ATOM 1312 N N . LEU A 1 168 ? 7.588 -11.382 -1.008 1.00 92.25 168 LEU A N 1
ATOM 1313 C CA . LEU A 1 168 ? 8.118 -11.839 0.281 1.00 92.25 168 LEU A CA 1
ATOM 1314 C C . LEU A 1 168 ? 8.361 -10.673 1.246 1.00 92.25 168 LEU A C 1
ATOM 1316 O O . LEU A 1 168 ? 7.951 -10.726 2.405 1.00 92.25 168 LEU A O 1
ATOM 1320 N N . ILE A 1 169 ? 8.979 -9.594 0.768 1.00 92.56 169 ILE A N 1
ATOM 1321 C CA . ILE A 1 169 ? 9.251 -8.397 1.570 1.00 92.56 169 ILE A CA 1
ATOM 1322 C C . ILE A 1 169 ? 7.948 -7.697 1.969 1.00 92.56 169 ILE A C 1
ATOM 1324 O O . ILE A 1 169 ? 7.797 -7.284 3.121 1.00 92.56 169 ILE A O 1
ATOM 1328 N N . SER A 1 170 ? 6.981 -7.609 1.051 1.00 92.19 170 SER A N 1
ATOM 1329 C CA . SER A 1 170 ? 5.656 -7.057 1.345 1.00 92.19 170 SER A CA 1
ATOM 1330 C C . SER A 1 170 ? 4.951 -7.884 2.416 1.00 92.19 170 SER A C 1
ATOM 1332 O O . SER A 1 170 ? 4.373 -7.309 3.335 1.00 92.19 170 SER A O 1
ATOM 1334 N N . LEU A 1 171 ? 5.048 -9.214 2.359 1.00 92.50 171 LEU A N 1
ATOM 1335 C CA . LEU A 1 171 ? 4.467 -10.100 3.365 1.00 92.50 171 LEU A CA 1
ATOM 1336 C C . LEU A 1 171 ? 5.112 -9.895 4.743 1.00 92.50 171 LEU A C 1
ATOM 1338 O O . LEU A 1 171 ? 4.401 -9.780 5.742 1.00 92.50 171 LEU A O 1
ATOM 1342 N N . LEU A 1 172 ? 6.443 -9.788 4.798 1.00 93.56 172 LEU A N 1
ATOM 1343 C CA . LEU A 1 172 ? 7.179 -9.510 6.034 1.00 93.56 172 LEU A CA 1
ATOM 1344 C C . LEU A 1 172 ? 6.799 -8.150 6.630 1.00 93.56 172 LEU A C 1
ATOM 1346 O O . LEU A 1 172 ? 6.448 -8.072 7.808 1.00 93.56 172 LEU A O 1
ATOM 1350 N N . GLY A 1 173 ? 6.807 -7.086 5.820 1.00 90.44 173 GLY A N 1
ATOM 1351 C CA . GLY A 1 173 ? 6.404 -5.747 6.261 1.00 90.44 173 GLY A CA 1
ATOM 1352 C C . GLY A 1 173 ? 4.959 -5.722 6.756 1.00 90.44 173 GLY A C 1
ATOM 1353 O O . GLY A 1 173 ? 4.653 -5.116 7.783 1.00 90.44 173 GLY A O 1
ATOM 1354 N N . SER A 1 174 ? 4.084 -6.465 6.082 1.00 90.88 174 SER A N 1
ATOM 1355 C CA . SER A 1 174 ? 2.676 -6.568 6.433 1.00 90.88 174 SER A CA 1
ATOM 1356 C C . SER A 1 174 ? 2.465 -7.240 7.791 1.00 90.88 174 SER A C 1
ATOM 1358 O O . SER A 1 174 ? 1.761 -6.723 8.668 1.00 90.88 174 SER A O 1
ATOM 1360 N N . PHE A 1 175 ? 3.145 -8.369 8.000 1.00 92.25 175 PHE A N 1
ATOM 1361 C CA . PHE A 1 175 ? 3.102 -9.117 9.248 1.00 92.25 175 PHE A CA 1
ATOM 1362 C C . PHE A 1 175 ? 3.624 -8.287 10.427 1.00 92.25 175 PHE A C 1
ATOM 1364 O O . PHE A 1 175 ? 2.959 -8.196 11.463 1.00 92.25 175 PHE A O 1
ATOM 1371 N N . LEU A 1 176 ? 4.770 -7.620 10.248 1.00 92.44 176 LEU A N 1
ATOM 1372 C CA . LEU A 1 176 ? 5.348 -6.729 11.254 1.00 92.44 176 LEU A CA 1
ATOM 1373 C C . LEU A 1 176 ? 4.424 -5.547 11.564 1.00 92.44 176 LEU A C 1
ATOM 1375 O O . LEU A 1 176 ? 4.197 -5.243 12.733 1.00 92.44 176 LEU A O 1
ATOM 1379 N N . GLY A 1 177 ? 3.819 -4.927 10.548 1.00 90.38 177 GLY A N 1
ATOM 1380 C CA . GLY A 1 177 ? 2.897 -3.806 10.743 1.00 90.38 177 GLY A CA 1
ATOM 1381 C C . GLY A 1 177 ? 1.670 -4.192 11.571 1.00 90.38 177 GLY A C 1
ATOM 1382 O O . GLY A 1 177 ? 1.249 -3.447 12.462 1.00 90.38 177 GLY A O 1
ATOM 1383 N N .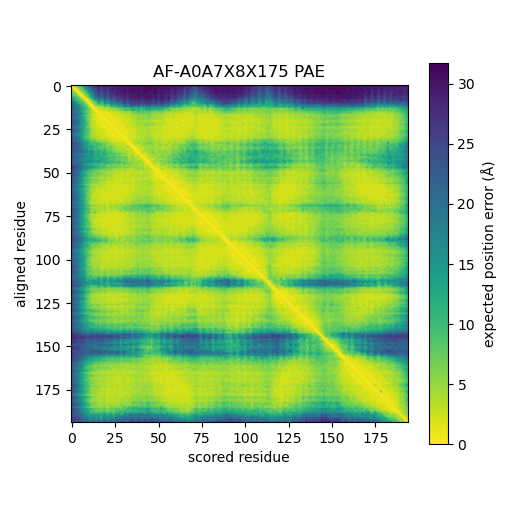 VAL A 1 178 ? 1.124 -5.391 11.351 1.00 91.75 178 VAL A N 1
ATOM 1384 C CA . VAL A 1 178 ? 0.030 -5.933 12.171 1.00 91.75 178 VAL A CA 1
ATOM 1385 C C . VAL A 1 178 ? 0.489 -6.257 13.593 1.00 91.75 178 VAL A C 1
ATOM 1387 O O . VAL A 1 178 ? -0.250 -5.976 14.538 1.00 91.75 178 VAL A O 1
ATOM 1390 N N . LEU A 1 179 ? 1.685 -6.826 13.767 1.00 91.25 179 LEU A N 1
ATOM 1391 C CA . LEU A 1 179 ? 2.240 -7.138 15.087 1.00 91.25 179 LEU A CA 1
ATOM 1392 C C . LEU A 1 179 ? 2.437 -5.866 15.922 1.00 91.25 179 LEU A C 1
ATOM 1394 O O . LEU A 1 179 ? 1.927 -5.786 17.038 1.00 91.25 179 LEU A O 1
ATOM 1398 N N . MET A 1 180 ? 3.074 -4.842 15.349 1.00 91.00 180 MET A N 1
ATOM 1399 C CA . MET A 1 180 ? 3.258 -3.541 15.999 1.00 91.00 180 MET A CA 1
ATOM 1400 C C . MET A 1 180 ? 1.919 -2.908 16.370 1.00 91.00 180 MET A C 1
ATOM 1402 O O . MET A 1 180 ? 1.750 -2.392 17.471 1.00 91.00 180 MET A O 1
ATOM 1406 N N . SER A 1 181 ? 0.931 -2.989 15.480 1.00 89.62 181 SER A N 1
ATOM 1407 C CA . SER A 1 181 ? -0.392 -2.419 15.743 1.00 89.62 181 SER A CA 1
ATOM 1408 C C . SER A 1 181 ? -1.134 -3.126 16.877 1.00 89.62 181 SER A C 1
ATOM 1410 O O . SER A 1 181 ? -1.871 -2.477 17.620 1.00 89.62 181 SER A O 1
ATOM 1412 N N . LYS A 1 182 ? -0.944 -4.444 17.034 1.00 88.88 182 LYS A N 1
ATOM 1413 C CA . LYS A 1 182 ? -1.466 -5.193 18.186 1.00 88.88 182 LYS A CA 1
ATOM 1414 C C . LYS A 1 182 ? -0.798 -4.745 19.478 1.00 88.88 182 LYS A C 1
ATOM 1416 O O . LYS A 1 182 ? -1.498 -4.533 20.460 1.00 88.88 182 LYS A O 1
ATOM 1421 N N . GLU A 1 183 ? 0.518 -4.577 19.466 1.00 89.38 183 GLU A N 1
ATOM 1422 C CA . GLU A 1 183 ? 1.268 -4.213 20.666 1.00 89.38 183 GLU A CA 1
ATOM 1423 C C . GLU A 1 183 ? 0.959 -2.784 21.125 1.00 89.38 183 GLU A C 1
ATOM 1425 O O . GLU A 1 183 ? 0.681 -2.553 22.297 1.00 89.38 183 GLU A O 1
ATOM 1430 N N . ILE A 1 184 ? 0.852 -1.840 20.182 1.00 88.06 184 ILE A N 1
ATOM 1431 C CA . ILE A 1 184 ? 0.402 -0.467 20.461 1.00 88.06 184 ILE A CA 1
ATOM 1432 C C . ILE A 1 184 ? -1.021 -0.457 21.028 1.00 88.06 184 ILE A C 1
ATOM 1434 O O . ILE A 1 184 ? -1.342 0.378 21.872 1.00 88.06 184 ILE A O 1
ATOM 1438 N N . LYS A 1 185 ? -1.895 -1.354 20.554 1.00 86.62 185 LYS A N 1
ATOM 1439 C CA . LYS A 1 185 ? -3.261 -1.456 21.070 1.00 86.62 185 LYS A CA 1
ATOM 1440 C C . LYS A 1 185 ? -3.266 -1.944 22.525 1.00 86.62 185 LYS A C 1
ATOM 1442 O O . LYS A 1 185 ? -3.882 -1.285 23.353 1.00 86.62 185 LYS A O 1
ATOM 1447 N N . LYS A 1 186 ? -2.534 -3.019 22.836 1.00 88.44 186 LYS A N 1
ATOM 1448 C CA . LYS A 1 186 ? -2.424 -3.548 24.207 1.00 88.44 186 LYS A CA 1
ATOM 1449 C C . LYS A 1 186 ? -1.845 -2.523 25.183 1.00 88.44 186 LYS A C 1
ATOM 1451 O O . LYS A 1 186 ? -2.383 -2.346 26.264 1.00 88.44 186 LYS A O 1
ATOM 1456 N N . ALA A 1 187 ? -0.785 -1.818 24.784 1.00 87.00 187 ALA A N 1
ATOM 1457 C CA . ALA A 1 187 ? -0.127 -0.823 25.633 1.00 87.00 187 ALA A CA 1
ATOM 1458 C C . ALA A 1 187 ? -1.010 0.398 25.953 1.00 87.00 187 ALA A C 1
ATOM 1460 O O . ALA A 1 187 ? -0.720 1.145 26.884 1.00 87.00 187 ALA A O 1
ATOM 1461 N N . LYS A 1 188 ? -2.055 0.647 25.153 1.00 80.69 188 LYS A N 1
ATOM 1462 C CA . LYS A 1 188 ? -3.069 1.659 25.469 1.00 80.69 188 LYS A CA 1
ATOM 1463 C C . LYS A 1 188 ? -4.090 1.131 26.460 1.00 80.69 188 LYS A C 1
ATOM 1465 O O . LYS A 1 188 ? -4.364 1.813 27.430 1.00 80.69 188 LYS A O 1
ATOM 1470 N N . GLU A 1 189 ? -4.580 -0.084 26.230 1.00 79.50 189 GLU A N 1
ATOM 1471 C CA . GLU A 1 189 ? -5.535 -0.741 27.127 1.00 79.50 189 GLU A CA 1
ATOM 1472 C C . GLU A 1 189 ? -4.955 -0.870 28.546 1.00 79.50 189 GLU A C 1
ATOM 1474 O O . GLU A 1 189 ? -5.637 -0.539 29.503 1.00 79.50 189 GLU A O 1
ATOM 1479 N N . SER A 1 190 ? -3.666 -1.203 28.684 1.00 72.62 190 SER A N 1
ATOM 1480 C CA . SER A 1 190 ? -2.998 -1.276 29.993 1.00 72.62 190 SER A CA 1
ATOM 1481 C C . SER A 1 190 ? -2.784 0.075 30.685 1.00 72.62 190 SER A C 1
ATOM 1483 O O . SER A 1 190 ? -2.543 0.101 31.882 1.00 72.62 190 SER A O 1
ATOM 1485 N N . LYS A 1 191 ? -2.793 1.192 29.945 1.00 70.50 191 LYS A N 1
ATOM 1486 C CA . LYS A 1 191 ? -2.641 2.546 30.509 1.00 70.50 191 LYS A CA 1
ATOM 1487 C C . LYS A 1 191 ? -3.964 3.170 30.933 1.00 70.50 191 LYS A C 1
ATOM 1489 O O . LYS A 1 191 ? -3.945 4.133 31.683 1.00 70.50 191 LYS A O 1
ATOM 1494 N N . ASP A 1 192 ? -5.077 2.659 30.417 1.00 65.12 192 ASP A N 1
ATOM 1495 C CA . ASP A 1 192 ? -6.417 3.103 30.798 1.00 65.12 192 ASP A CA 1
ATOM 1496 C C . ASP A 1 192 ? -6.907 2.385 32.084 1.00 65.12 192 ASP A C 1
ATOM 1498 O O . ASP A 1 192 ? -7.971 2.720 32.601 1.00 65.12 192 ASP A O 1
ATOM 1502 N N . GLU A 1 193 ? -6.144 1.402 32.592 1.00 59.00 193 GLU A N 1
ATOM 1503 C CA . GLU A 1 193 ? -6.415 0.627 33.819 1.00 59.00 193 GLU A CA 1
ATOM 1504 C C . GLU A 1 193 ? -5.622 1.107 35.062 1.00 59.00 193 GLU A C 1
ATOM 1506 O O . GLU A 1 193 ? -5.889 0.618 36.162 1.00 59.00 193 GLU A O 1
ATOM 1511 N N . GLU A 1 194 ? -4.688 2.059 34.908 1.00 51.16 194 GLU A N 1
ATOM 1512 C CA . GLU A 1 194 ? -3.974 2.771 35.997 1.00 51.16 194 GLU A CA 1
ATOM 1513 C C . GLU A 1 194 ? -4.615 4.133 36.304 1.00 51.16 194 GLU A C 1
ATOM 1515 O O . GLU A 1 194 ? -4.686 4.487 37.505 1.00 51.16 194 GLU A O 1
#